Protein AF-A0A972IP08-F1 (afdb_monomer_lite)

Radius of gyration: 19.35 Å; chains: 1; bounding box: 48×45×50 Å

Secondary structure (DSSP, 8-state):
--SS-EEEEEEETTTTEEEEEEGGGTEEEEEETTT--EEEEES--TT--GGGGGGBPEEESSS-----S-EEEEEPP-SSS-TTEEEEEEEE--TTGGGSTT-----TT--------EEEEEEEETTTTEEEEEEEESTT-GGG--SS--EEEE-TTS-EEEEEE-TTSSS-EEEEEEETTTTEEEEEEEESS---------EE-GGG----TTPPP-EE--HHHHHHHTT-

Sequence (232 aa):
RDWLHLNAVVWMDEEETVLISGRNQSIVMEFYRDSGIPQWILADHQGWPIAYYPYLLKPVGLRFDWPTTQHAPEVLPDVDNNPNTMDILLFDNGKDRLQHDNFPIAGEKGEIAEASSRLAQYRVNEKEMTVELVWQYGSARPDLYSEIRGDADRLSSGHYIGLFDLEGSDGRSVVLEINPSNGETVFEAEINRDGYRVECRELITEGDLELEIGAPVRNFVPKGVIEKYDSL

pLDDT: mean 86.44, std 16.29, range [34.44, 98.69]

Foldseek 3Di:
DLQFQWADWDDDPVVQKIWTHTQNQLWTWIDHPPPRHTLAIQHDPPPDDPVCVVRYAAEDDDDDAGAHSKHAWDWDPPPPPDPQKIKIKIWRLQQCRVVPPPDPPPPVPPDDLDRWIKTWIKIARSVVRHIYGPFIDTSVPLQLRANDAKYWDADPVRWIWIKGQGPPPCAKIKIWIADRVPRDTPDIDMDNHGDHYDDDADEDEPVRPPDDPPDDDHDHDYPVVVVVVVVD

Structure (mmCIF, N/CA/C/O backbone):
data_AF-A0A972IP08-F1
#
_entry.id   AF-A0A972IP08-F1
#
loop_
_atom_site.group_PDB
_atom_site.id
_atom_site.type_symbol
_atom_site.label_atom_id
_atom_site.label_alt_id
_atom_site.label_comp_id
_atom_site.label_asym_id
_atom_site.label_entity_id
_atom_site.label_seq_id
_atom_site.pdbx_PDB_ins_code
_atom_site.Cartn_x
_atom_site.Cartn_y
_atom_site.Cartn_z
_atom_site.occupancy
_atom_site.B_iso_or_equiv
_atom_site.auth_seq_id
_atom_site.auth_comp_id
_atom_site.auth_asym_id
_atom_site.auth_atom_id
_atom_site.pdbx_PDB_model_num
ATOM 1 N N . ARG A 1 1 ? -8.470 -19.141 -14.993 1.00 82.31 1 ARG A N 1
ATOM 2 C CA . ARG A 1 1 ? -7.605 -19.234 -13.792 1.00 82.31 1 ARG A CA 1
ATOM 3 C C . ARG A 1 1 ? -7.503 -17.840 -13.216 1.00 82.31 1 ARG A C 1
ATOM 5 O O . ARG A 1 1 ? -7.316 -16.917 -13.999 1.00 82.31 1 ARG A O 1
ATOM 12 N N . ASP A 1 2 ? -7.646 -17.706 -11.907 1.00 92.38 2 ASP A N 1
ATOM 13 C CA . ASP A 1 2 ? -7.436 -16.441 -11.210 1.00 92.38 2 ASP A CA 1
ATOM 14 C C . ASP A 1 2 ? -5.937 -16.261 -10.933 1.00 92.38 2 ASP A C 1
ATOM 16 O O . ASP A 1 2 ? -5.418 -16.707 -9.915 1.00 92.38 2 ASP A O 1
ATOM 20 N N . TRP A 1 3 ? -5.207 -15.768 -11.934 1.00 92.06 3 TRP A N 1
ATOM 21 C CA . TRP A 1 3 ? -3.741 -15.769 -11.913 1.00 92.06 3 TRP A CA 1
ATOM 22 C C . TRP A 1 3 ? -3.153 -14.499 -11.288 1.00 92.06 3 TRP A C 1
ATOM 24 O O . TRP A 1 3 ? -2.136 -14.589 -10.610 1.00 92.06 3 TRP A O 1
ATOM 34 N N . LEU A 1 4 ? -3.803 -13.347 -11.489 1.00 92.62 4 LEU A N 1
ATOM 35 C CA . LEU A 1 4 ? -3.362 -12.050 -10.972 1.00 92.62 4 LEU A CA 1
ATOM 36 C C . LEU A 1 4 ? -4.180 -11.599 -9.761 1.00 92.62 4 LEU A C 1
ATOM 38 O O . LEU A 1 4 ? -3.604 -11.095 -8.804 1.00 92.62 4 LEU A O 1
ATOM 42 N N . HIS A 1 5 ? -5.502 -11.805 -9.798 1.00 95.69 5 HIS A N 1
ATOM 43 C CA . HIS A 1 5 ? -6.449 -11.281 -8.813 1.00 95.69 5 HIS A CA 1
ATOM 44 C C . HIS A 1 5 ? -6.263 -9.770 -8.583 1.00 95.69 5 HIS A C 1
ATOM 46 O O . HIS A 1 5 ? -5.754 -9.333 -7.551 1.00 95.69 5 HIS A O 1
ATOM 52 N N . LEU A 1 6 ? -6.624 -8.973 -9.595 1.00 96.00 6 LEU A N 1
ATOM 53 C CA . LEU A 1 6 ? -6.573 -7.512 -9.526 1.00 96.00 6 LEU A CA 1
ATOM 54 C C . LEU A 1 6 ? -7.570 -7.019 -8.469 1.00 96.00 6 LEU A C 1
ATOM 56 O O . LEU A 1 6 ? -8.764 -7.294 -8.589 1.00 96.00 6 LEU A O 1
ATOM 60 N N . ASN A 1 7 ? -7.089 -6.311 -7.451 1.00 96.12 7 ASN A N 1
ATOM 61 C CA . ASN A 1 7 ? -7.906 -5.898 -6.304 1.00 96.12 7 ASN A CA 1
ATOM 62 C C . ASN A 1 7 ? -7.950 -4.380 -6.078 1.00 96.12 7 ASN A C 1
ATOM 64 O O . ASN A 1 7 ? -8.702 -3.920 -5.216 1.00 96.12 7 ASN A O 1
ATOM 68 N N . ALA A 1 8 ? -7.186 -3.610 -6.854 1.00 95.75 8 ALA A N 1
ATOM 69 C CA . ALA A 1 8 ? -7.245 -2.156 -6.864 1.00 95.75 8 ALA A CA 1
ATOM 70 C C . ALA A 1 8 ? -6.689 -1.569 -8.166 1.00 95.75 8 ALA A C 1
ATOM 72 O O . ALA A 1 8 ? -5.850 -2.182 -8.835 1.00 95.75 8 ALA A O 1
ATOM 73 N N . VAL A 1 9 ? -7.164 -0.365 -8.478 1.00 95.81 9 VAL A N 1
ATOM 74 C CA . VAL A 1 9 ? -6.724 0.486 -9.584 1.00 95.81 9 VAL A CA 1
ATOM 75 C C . VAL A 1 9 ? -6.737 1.926 -9.072 1.00 95.81 9 VAL A C 1
ATOM 77 O O . VAL A 1 9 ? -7.770 2.364 -8.565 1.00 95.81 9 VAL A O 1
ATOM 80 N N . VAL A 1 10 ? -5.629 2.649 -9.217 1.00 95.69 10 VAL A N 1
ATOM 81 C CA . VAL A 1 10 ? -5.519 4.080 -8.897 1.00 95.69 10 VAL A CA 1
ATOM 82 C C . VAL A 1 10 ? -5.181 4.829 -10.180 1.00 95.69 10 VAL A C 1
ATOM 84 O O . VAL A 1 10 ? -4.213 4.498 -10.866 1.00 95.69 10 VAL A O 1
ATOM 87 N N . TRP A 1 11 ? -6.015 5.805 -10.527 1.00 93.50 11 TRP A N 1
ATOM 88 C CA . TRP A 1 11 ? -5.838 6.642 -11.711 1.00 93.50 11 TRP A CA 1
ATOM 89 C C . TRP A 1 11 ? -4.910 7.809 -11.389 1.00 93.50 11 TRP A C 1
ATOM 91 O O . TRP A 1 11 ? -5.155 8.524 -10.420 1.00 93.50 11 TRP A O 1
ATOM 101 N N . MET A 1 12 ? -3.873 7.994 -12.207 1.00 91.50 12 MET A N 1
ATOM 102 C CA . MET A 1 12 ? -2.892 9.075 -12.081 1.00 91.50 12 MET A CA 1
ATOM 103 C C . MET A 1 12 ? -2.984 9.925 -13.350 1.00 91.50 12 MET A C 1
ATOM 105 O O . MET A 1 12 ? -2.478 9.570 -14.418 1.00 91.50 12 MET A O 1
ATOM 109 N N . ASP A 1 13 ? -3.844 10.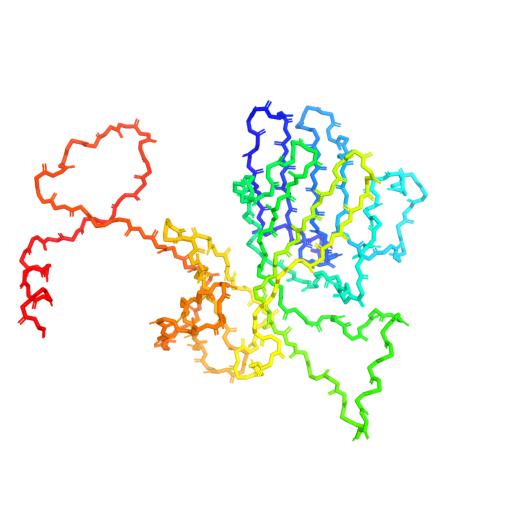945 -13.283 1.00 85.00 13 ASP A N 1
ATOM 110 C CA . ASP A 1 13 ? -4.294 11.685 -14.463 1.00 85.00 13 ASP A CA 1
ATOM 111 C C . ASP A 1 13 ? -3.244 12.635 -15.024 1.00 85.00 13 ASP A C 1
ATOM 113 O O . ASP A 1 13 ? -3.183 12.773 -16.248 1.00 85.00 13 ASP A O 1
ATOM 117 N N . GLU A 1 14 ? -2.424 13.249 -14.170 1.00 85.62 14 GLU A N 1
ATOM 118 C CA . GLU A 1 14 ? -1.377 14.188 -14.588 1.00 85.62 14 GLU A CA 1
ATOM 119 C C . GLU A 1 14 ? -0.208 13.458 -15.274 1.00 85.62 14 GLU A C 1
ATOM 121 O O . GLU A 1 14 ? 0.440 14.003 -16.168 1.00 85.62 14 GLU A O 1
ATOM 126 N N . GLU A 1 15 ? 0.007 12.198 -14.906 1.00 84.88 15 GLU A N 1
ATOM 127 C CA . GLU A 1 15 ? 1.111 11.330 -15.314 1.00 84.88 15 GLU A CA 1
ATOM 128 C C . GLU A 1 15 ? 0.752 10.435 -16.512 1.00 84.88 15 GLU A C 1
ATOM 130 O O . GLU A 1 15 ? 1.615 9.785 -17.103 1.00 84.88 15 GLU A O 1
ATOM 135 N N . GLU A 1 16 ? -0.528 10.395 -16.891 1.00 93.50 16 GLU A N 1
ATOM 136 C CA . GLU A 1 16 ? -1.084 9.492 -17.906 1.00 93.50 16 GLU A CA 1
ATOM 137 C C . GLU A 1 16 ? -0.869 7.992 -17.610 1.00 93.50 16 GLU A C 1
ATOM 139 O O . GLU A 1 16 ? -0.878 7.137 -18.510 1.00 93.50 16 GLU A O 1
ATOM 144 N N . THR A 1 17 ? -0.732 7.651 -16.330 1.00 96.44 17 THR A N 1
ATOM 145 C CA . THR A 1 17 ? -0.459 6.296 -15.847 1.00 96.44 17 THR A CA 1
ATOM 146 C C . THR A 1 17 ? -1.599 5.747 -14.987 1.00 96.44 17 THR A C 1
ATOM 148 O O . THR A 1 17 ? -2.608 6.401 -14.689 1.00 96.44 17 THR A O 1
ATOM 151 N N . VAL A 1 18 ? -1.489 4.460 -14.668 1.00 97.00 18 VAL A N 1
ATOM 152 C CA . VAL A 1 18 ? -2.360 3.769 -13.717 1.00 97.00 18 VAL A CA 1
ATOM 153 C C . VAL A 1 18 ? -1.498 2.913 -12.817 1.00 97.00 18 VAL A C 1
ATOM 155 O O . VAL A 1 18 ? -0.627 2.188 -13.303 1.00 97.00 18 VAL A O 1
ATOM 158 N N . LEU A 1 19 ? -1.803 2.944 -11.528 1.00 98.25 19 LEU A N 1
ATOM 159 C CA . LEU A 1 19 ? -1.250 2.031 -10.546 1.00 98.25 19 LEU A CA 1
ATOM 160 C C . LEU A 1 19 ? -2.242 0.893 -10.303 1.00 98.25 19 LEU A C 1
ATOM 162 O O . LEU A 1 19 ? -3.444 1.113 -10.145 1.00 98.25 19 LEU A O 1
ATOM 166 N N . ILE A 1 20 ? -1.742 -0.335 -10.245 1.00 97.75 20 ILE A N 1
ATOM 167 C CA . ILE A 1 20 ? -2.546 -1.518 -9.955 1.00 97.75 20 ILE A CA 1
ATOM 168 C C . ILE A 1 20 ? -1.965 -2.346 -8.820 1.00 97.75 20 ILE A C 1
ATOM 170 O O . ILE A 1 20 ? -0.754 -2.376 -8.615 1.00 97.75 20 ILE A O 1
ATOM 174 N N . SER A 1 21 ? -2.841 -3.092 -8.146 1.00 98.12 21 SER A N 1
ATOM 175 C CA . SER A 1 21 ? -2.457 -4.140 -7.200 1.00 98.12 21 SER A CA 1
ATOM 176 C C . SER A 1 21 ? -3.043 -5.489 -7.620 1.00 98.12 21 SER A C 1
ATOM 178 O O . SER A 1 21 ? -4.250 -5.628 -7.842 1.00 98.12 21 SER A O 1
ATOM 180 N N . GLY A 1 22 ? -2.168 -6.485 -7.760 1.00 97.00 22 GLY A N 1
ATOM 181 C CA . GLY A 1 22 ? -2.492 -7.870 -8.083 1.00 97.00 22 GLY A CA 1
ATOM 182 C C . GLY A 1 22 ? -2.084 -8.805 -6.950 1.00 97.00 22 GLY A C 1
ATOM 183 O O . GLY A 1 22 ? -0.895 -9.055 -6.742 1.00 97.00 22 GLY A O 1
ATOM 184 N N . ARG A 1 23 ? -3.077 -9.356 -6.246 1.00 95.44 23 ARG A N 1
ATOM 185 C CA . ARG A 1 23 ? -2.881 -10.159 -5.032 1.00 95.44 23 ARG A CA 1
ATOM 186 C C . ARG A 1 23 ? -2.091 -11.439 -5.288 1.00 95.44 23 ARG A C 1
ATOM 188 O O . ARG A 1 23 ? -1.147 -11.730 -4.568 1.00 95.44 23 ARG A O 1
ATOM 195 N N . ASN A 1 24 ? -2.478 -12.225 -6.292 1.00 92.94 24 ASN A N 1
ATOM 196 C CA . ASN A 1 24 ? -1.980 -13.601 -6.446 1.00 92.94 24 ASN A CA 1
ATOM 197 C C . ASN A 1 24 ? -0.542 -13.676 -6.976 1.00 92.94 24 ASN A C 1
ATOM 199 O O . ASN A 1 24 ? 0.028 -14.761 -7.030 1.00 92.94 24 ASN A O 1
ATOM 203 N N . GLN A 1 25 ? 0.018 -12.546 -7.403 1.00 93.12 25 GLN A N 1
ATOM 204 C CA . GLN A 1 25 ? 1.419 -12.428 -7.800 1.00 93.12 25 GLN A CA 1
ATOM 205 C C . GLN A 1 25 ? 2.211 -11.511 -6.854 1.00 93.12 25 GLN A C 1
ATOM 207 O O . GLN A 1 25 ? 3.397 -11.307 -7.086 1.00 93.12 25 GLN A O 1
ATOM 212 N N . SER A 1 26 ? 1.572 -10.943 -5.822 1.00 95.44 26 SER A N 1
ATOM 213 C CA . SER A 1 26 ? 2.164 -9.923 -4.945 1.00 95.44 26 SER A CA 1
ATOM 214 C C . SER A 1 26 ? 2.777 -8.753 -5.729 1.00 95.44 26 SER A C 1
ATOM 216 O O . SER A 1 26 ? 3.919 -8.360 -5.508 1.00 95.44 26 SER A O 1
ATOM 218 N N . ILE A 1 27 ? 2.024 -8.242 -6.711 1.00 95.94 27 ILE A N 1
ATOM 219 C CA . ILE A 1 27 ? 2.487 -7.196 -7.632 1.00 95.94 27 ILE A CA 1
ATOM 220 C C . ILE A 1 27 ? 1.782 -5.886 -7.328 1.00 95.94 27 ILE A C 1
ATOM 222 O O . ILE A 1 27 ? 0.552 -5.828 -7.380 1.00 95.94 27 ILE A O 1
ATOM 226 N N . VAL A 1 28 ? 2.565 -4.830 -7.144 1.00 98.50 28 VAL A N 1
ATOM 227 C CA . VAL A 1 28 ? 2.124 -3.451 -7.353 1.00 98.50 28 VAL A CA 1
ATOM 228 C C . VAL A 1 28 ? 2.873 -2.906 -8.569 1.00 98.50 28 VAL A C 1
ATOM 230 O O . VAL A 1 28 ? 4.087 -3.065 -8.673 1.00 98.50 28 VAL A O 1
ATOM 233 N N . MET A 1 29 ? 2.163 -2.346 -9.543 1.00 98.31 29 MET A N 1
ATOM 234 C CA . MET A 1 29 ? 2.754 -1.935 -10.823 1.00 98.31 29 MET A CA 1
ATOM 235 C C . MET A 1 29 ? 2.120 -0.647 -11.308 1.00 98.31 29 MET A C 1
ATOM 237 O O . MET A 1 29 ? 0.895 -0.530 -11.313 1.00 98.31 29 MET A O 1
ATOM 241 N N . GLU A 1 30 ? 2.956 0.257 -11.796 1.00 98.31 30 GLU A N 1
ATOM 242 C CA . GLU A 1 30 ? 2.529 1.415 -12.564 1.00 98.31 30 GLU A CA 1
ATOM 243 C C . GLU A 1 30 ? 2.829 1.210 -14.049 1.00 98.31 30 GLU A C 1
ATOM 245 O O . GLU A 1 30 ? 3.877 0.673 -14.419 1.00 98.31 30 GLU A O 1
ATOM 250 N N . PHE A 1 31 ? 1.918 1.639 -14.921 1.00 97.44 31 PHE A N 1
ATOM 251 C CA . PHE A 1 31 ? 2.109 1.590 -16.369 1.00 97.44 31 PHE A CA 1
ATOM 252 C C . PHE A 1 31 ? 1.394 2.739 -17.084 1.00 97.44 31 PHE A C 1
ATOM 254 O O . PHE A 1 31 ? 0.387 3.262 -16.608 1.00 97.44 31 PHE A O 1
ATOM 261 N N . TYR A 1 32 ? 1.887 3.099 -18.272 1.00 97.19 32 TYR A N 1
ATOM 262 C CA . TYR A 1 32 ? 1.232 4.079 -19.143 1.00 97.19 32 TYR A CA 1
ATOM 263 C C . TYR A 1 32 ? -0.094 3.545 -19.680 1.00 97.19 32 TYR A C 1
ATOM 265 O O . TYR A 1 32 ? -0.125 2.472 -20.291 1.00 97.19 32 TYR A O 1
ATOM 273 N N . ARG A 1 33 ? -1.168 4.329 -19.550 1.00 93.25 33 ARG A N 1
ATOM 274 C CA . ARG A 1 33 ? -2.531 3.945 -19.963 1.00 93.25 33 ARG A CA 1
ATOM 275 C C . ARG A 1 33 ? -2.627 3.496 -21.413 1.00 93.25 33 ARG A C 1
ATOM 277 O O . ARG A 1 33 ? -3.178 2.435 -21.700 1.00 93.25 33 ARG A O 1
ATOM 284 N N . ASP A 1 34 ? -2.062 4.295 -22.308 1.00 92.56 34 ASP A N 1
ATOM 285 C CA . ASP A 1 34 ? -2.256 4.117 -23.746 1.00 92.56 34 ASP A CA 1
ATOM 286 C C . ASP A 1 34 ? -1.417 2.975 -24.321 1.00 92.56 34 ASP A C 1
ATOM 288 O O . ASP A 1 34 ? -1.835 2.295 -25.260 1.00 92.56 34 ASP A O 1
ATOM 292 N N . SER A 1 35 ? -0.221 2.760 -23.770 1.00 95.00 35 SER A N 1
ATOM 293 C CA . SER A 1 35 ? 0.727 1.772 -24.296 1.00 95.00 35 SER A CA 1
ATOM 294 C C . SER A 1 35 ? 0.750 0.462 -23.509 1.00 95.00 35 SER A C 1
ATOM 296 O O . SER A 1 35 ? 1.205 -0.552 -24.039 1.00 95.00 35 SER A O 1
ATOM 298 N N . GLY A 1 36 ? 0.294 0.467 -22.254 1.00 94.00 36 GLY A N 1
ATOM 299 C CA . GLY A 1 36 ? 0.431 -0.662 -21.333 1.00 94.00 36 GLY A CA 1
ATOM 300 C C . GLY A 1 36 ? 1.880 -0.955 -20.925 1.00 94.00 36 GLY A C 1
ATOM 301 O O . GLY A 1 36 ? 2.148 -2.020 -20.371 1.00 94.00 36 GLY A O 1
ATOM 302 N N . ILE A 1 37 ? 2.825 -0.058 -21.230 1.00 96.12 37 ILE A N 1
ATOM 303 C CA . ILE A 1 37 ? 4.240 -0.229 -20.887 1.00 96.12 37 ILE A CA 1
ATOM 304 C C . ILE A 1 37 ? 4.427 0.098 -19.399 1.00 96.12 37 ILE A C 1
ATOM 306 O O . ILE A 1 37 ? 4.060 1.207 -18.994 1.00 96.12 37 ILE A O 1
ATOM 310 N N . PRO A 1 38 ? 5.004 -0.817 -18.592 1.00 97.31 38 PRO A N 1
ATOM 311 C CA . PRO A 1 38 ? 5.303 -0.537 -17.193 1.00 97.31 38 PRO A CA 1
ATOM 312 C C . PRO A 1 38 ? 6.262 0.647 -17.041 1.00 97.31 38 PRO A C 1
ATOM 314 O O . PRO A 1 38 ? 7.228 0.756 -17.795 1.00 97.31 38 PRO A O 1
ATOM 317 N N . GLN A 1 39 ? 6.012 1.498 -16.050 1.00 97.69 39 GLN A N 1
ATOM 318 C CA . GLN A 1 39 ? 7.019 2.412 -15.506 1.00 97.69 39 GLN A CA 1
ATOM 319 C C . GLN A 1 39 ? 7.957 1.627 -14.601 1.00 97.69 39 GLN A C 1
ATOM 321 O O . GLN A 1 39 ? 9.167 1.566 -14.814 1.00 97.69 39 GLN A O 1
ATOM 326 N N . TRP A 1 40 ? 7.361 0.951 -13.625 1.00 98.50 40 TRP A N 1
ATOM 327 C CA . TRP A 1 40 ? 8.064 0.177 -12.628 1.00 98.50 40 TRP A CA 1
ATOM 328 C C . TRP A 1 40 ? 7.152 -0.908 -12.046 1.00 98.50 40 TRP A C 1
ATOM 330 O O . TRP A 1 40 ? 5.931 -0.914 -12.224 1.00 98.50 40 TRP A O 1
ATOM 340 N N . ILE A 1 41 ? 7.771 -1.873 -11.372 1.00 98.69 41 ILE A N 1
ATOM 341 C CA . ILE A 1 41 ? 7.126 -3.034 -10.767 1.00 98.69 41 ILE A CA 1
ATOM 342 C C . ILE A 1 41 ? 7.720 -3.241 -9.374 1.00 98.69 41 ILE A C 1
ATOM 344 O O . ILE A 1 41 ? 8.918 -3.495 -9.222 1.00 98.69 41 ILE A O 1
ATOM 348 N N . LEU A 1 42 ? 6.858 -3.165 -8.365 1.00 98.50 42 LEU A N 1
ATOM 349 C CA . LEU A 1 42 ? 7.118 -3.551 -6.986 1.00 98.50 42 LEU A CA 1
ATOM 350 C C . LEU A 1 42 ? 6.655 -5.001 -6.794 1.00 98.50 42 LEU A C 1
ATOM 352 O O . LEU A 1 42 ? 5.467 -5.270 -6.613 1.00 98.50 42 LEU A O 1
ATOM 356 N N . ALA A 1 43 ? 7.604 -5.929 -6.881 1.00 95.81 43 ALA A N 1
ATOM 357 C CA . ALA A 1 43 ? 7.411 -7.357 -6.650 1.00 95.81 43 ALA A CA 1
ATOM 358 C C . ALA A 1 43 ? 8.769 -8.024 -6.395 1.00 95.81 43 ALA A C 1
ATOM 360 O O . ALA A 1 43 ? 9.798 -7.523 -6.856 1.00 95.81 43 ALA A O 1
ATOM 361 N N . ASP A 1 44 ? 8.771 -9.185 -5.737 1.00 92.56 44 ASP A N 1
ATOM 362 C CA . ASP A 1 44 ? 9.967 -10.027 -5.689 1.00 92.56 44 ASP A CA 1
ATOM 363 C C . ASP A 1 44 ? 10.404 -10.438 -7.109 1.00 92.56 44 ASP A C 1
ATOM 365 O O . ASP A 1 44 ? 9.582 -10.649 -8.005 1.00 92.56 44 ASP A O 1
ATOM 369 N N . HIS A 1 45 ? 11.718 -10.513 -7.338 1.00 93.12 45 HIS A N 1
ATOM 370 C CA . HIS A 1 45 ? 12.284 -10.687 -8.683 1.00 93.12 45 HIS A CA 1
ATOM 371 C C . HIS A 1 45 ? 12.232 -12.141 -9.182 1.00 93.12 45 HIS A C 1
ATOM 373 O O . HIS A 1 45 ? 12.553 -12.399 -10.347 1.00 93.12 45 HIS A O 1
ATOM 379 N N . GLN A 1 46 ? 11.838 -13.105 -8.346 1.00 89.94 46 GLN A N 1
ATOM 380 C CA . GLN A 1 46 ? 11.793 -14.514 -8.725 1.00 89.94 46 GLN A CA 1
ATOM 381 C C . GLN A 1 46 ? 10.775 -14.774 -9.848 1.00 89.94 46 GLN A C 1
ATOM 383 O O . GLN A 1 46 ? 9.628 -14.345 -9.809 1.00 89.94 46 GLN A O 1
ATOM 388 N N . GLY A 1 47 ? 11.195 -15.522 -10.873 1.00 88.88 47 GLY A N 1
ATOM 389 C CA . GLY A 1 47 ? 10.302 -16.014 -11.931 1.00 88.88 47 GLY A CA 1
ATOM 390 C C . GLY A 1 47 ? 9.917 -15.001 -13.016 1.00 88.88 47 GLY A C 1
ATOM 391 O O . GLY A 1 47 ? 9.226 -15.379 -13.965 1.00 88.88 47 GLY A O 1
ATOM 392 N N . TRP A 1 48 ? 10.386 -13.753 -12.941 1.00 94.38 48 TRP A N 1
ATOM 393 C CA . TRP A 1 48 ? 10.097 -12.745 -13.961 1.00 94.38 48 TRP A CA 1
ATOM 394 C C . TRP A 1 48 ? 10.808 -13.027 -15.296 1.00 94.38 48 TRP A C 1
ATOM 396 O O . TRP A 1 48 ? 11.973 -13.432 -15.317 1.00 94.38 48 TRP A O 1
ATOM 406 N N . PRO A 1 49 ? 10.158 -12.782 -16.449 1.00 94.94 49 PRO A N 1
ATOM 407 C CA . PRO A 1 49 ? 10.839 -12.815 -17.738 1.00 94.94 49 PRO A CA 1
ATOM 408 C C . PRO A 1 49 ? 11.869 -11.685 -17.853 1.00 94.94 49 PRO A C 1
ATOM 410 O O . PRO A 1 49 ? 11.613 -10.562 -17.428 1.00 94.94 49 PRO A O 1
ATOM 413 N N . ILE A 1 50 ? 12.984 -11.944 -18.547 1.00 95.44 50 ILE A N 1
ATOM 414 C CA . ILE A 1 50 ? 14.078 -10.971 -18.765 1.00 95.44 50 ILE A CA 1
ATOM 415 C C . ILE A 1 50 ? 13.573 -9.629 -19.321 1.00 95.44 50 ILE A C 1
ATOM 417 O O . ILE A 1 50 ? 14.103 -8.579 -18.972 1.00 95.44 50 ILE A O 1
ATOM 421 N N . ALA A 1 51 ? 12.532 -9.650 -20.160 1.00 96.25 51 ALA A N 1
ATOM 422 C CA . ALA A 1 51 ? 11.936 -8.444 -20.735 1.00 96.25 51 ALA A CA 1
ATOM 423 C C . ALA A 1 51 ? 11.383 -7.463 -19.682 1.00 96.25 51 ALA A C 1
ATOM 425 O O . ALA A 1 51 ? 11.278 -6.277 -19.974 1.00 96.25 51 ALA A O 1
ATOM 426 N N . TYR A 1 52 ? 11.060 -7.939 -18.474 1.00 97.00 52 TYR A N 1
ATOM 427 C CA . TYR A 1 52 ? 10.528 -7.116 -17.388 1.00 97.00 52 TYR A CA 1
ATOM 428 C C . TYR A 1 52 ? 11.593 -6.618 -16.406 1.00 97.00 52 TYR A C 1
ATOM 430 O O . TYR A 1 52 ? 11.315 -5.721 -15.617 1.00 97.00 52 TYR A O 1
ATOM 438 N N . TYR A 1 53 ? 12.820 -7.144 -16.469 1.00 96.75 53 TYR A N 1
ATOM 439 C CA . TYR A 1 53 ? 13.898 -6.770 -15.546 1.00 96.75 53 TYR A CA 1
ATOM 440 C C . TYR A 1 53 ? 14.201 -5.266 -15.495 1.00 96.75 53 TYR A C 1
ATOM 442 O O . TYR A 1 53 ? 14.503 -4.787 -14.405 1.00 96.75 53 TYR A O 1
ATOM 450 N N . PRO A 1 54 ? 14.112 -4.498 -16.602 1.00 97.38 54 PRO A N 1
ATOM 451 C CA . PRO A 1 54 ? 14.308 -3.051 -16.546 1.00 97.38 54 PRO A CA 1
ATOM 452 C C . PRO A 1 54 ? 13.292 -2.307 -15.674 1.00 97.38 54 PRO A C 1
ATOM 454 O O . PRO A 1 54 ? 13.600 -1.206 -15.239 1.00 97.38 54 PRO A O 1
ATOM 457 N N . TYR A 1 55 ? 12.118 -2.895 -15.424 1.00 98.38 55 TYR A N 1
ATOM 458 C CA . TYR A 1 55 ? 11.029 -2.273 -14.669 1.00 98.38 55 TYR A CA 1
ATOM 459 C C . TYR A 1 55 ? 10.983 -2.736 -13.208 1.00 98.38 55 TYR A C 1
ATOM 461 O O . TYR A 1 55 ? 10.305 -2.121 -12.395 1.00 98.38 55 TYR A O 1
ATOM 469 N N . LEU A 1 56 ? 11.686 -3.813 -12.846 1.00 98.44 56 LEU A N 1
ATOM 470 C CA . LEU A 1 56 ? 11.710 -4.307 -11.470 1.00 98.44 56 LEU A CA 1
ATOM 471 C C . LEU A 1 56 ? 12.467 -3.330 -10.563 1.00 98.44 56 LEU A C 1
ATOM 473 O O . LEU A 1 56 ? 13.659 -3.075 -10.763 1.00 98.44 56 LEU A O 1
ATOM 477 N N . LEU A 1 57 ? 11.784 -2.816 -9.541 1.00 98.69 57 LEU A N 1
ATOM 478 C CA . LEU A 1 57 ? 12.383 -1.909 -8.566 1.00 98.69 57 LEU A CA 1
ATOM 479 C C . LEU A 1 57 ? 13.436 -2.631 -7.729 1.00 98.69 57 LEU A C 1
ATOM 481 O O . LEU A 1 57 ? 13.251 -3.776 -7.310 1.00 98.69 57 LEU A O 1
ATOM 485 N N . LYS A 1 58 ? 14.553 -1.955 -7.469 1.00 98.06 58 LYS A N 1
ATOM 486 C CA . LYS A 1 58 ? 15.639 -2.486 -6.641 1.00 98.06 58 LYS A CA 1
ATOM 487 C C . LYS A 1 58 ? 15.433 -2.076 -5.183 1.00 98.06 58 LYS A C 1
ATOM 489 O O . LYS A 1 58 ? 15.385 -0.876 -4.910 1.00 98.06 58 LYS A O 1
ATOM 494 N N . PRO A 1 59 ? 15.353 -3.023 -4.241 1.00 96.81 59 PRO A N 1
ATOM 495 C CA . PRO A 1 59 ? 15.189 -2.675 -2.841 1.00 96.81 59 PRO A CA 1
ATOM 496 C C . PRO A 1 59 ? 16.436 -1.960 -2.308 1.00 96.81 59 PRO A C 1
ATOM 498 O O . PRO A 1 59 ? 17.568 -2.371 -2.580 1.00 96.81 59 PRO A O 1
ATOM 501 N N . VAL A 1 60 ? 16.226 -0.897 -1.537 1.00 96.06 60 VAL A N 1
ATOM 502 C CA . VAL A 1 60 ? 17.263 -0.157 -0.808 1.00 96.06 60 VAL A CA 1
ATOM 503 C C . VAL A 1 60 ? 16.867 0.000 0.664 1.00 96.06 60 VAL A C 1
ATOM 505 O O . VAL A 1 60 ? 15.720 -0.227 1.047 1.00 96.06 60 VAL A O 1
ATOM 508 N N . GLY A 1 61 ? 17.838 0.361 1.506 1.00 87.81 61 GLY A N 1
ATOM 509 C CA . GLY A 1 61 ? 17.660 0.440 2.958 1.00 87.81 61 GLY A CA 1
ATOM 510 C C . GLY A 1 61 ? 18.017 -0.863 3.686 1.00 87.81 61 GLY A C 1
ATOM 511 O O . GLY A 1 61 ? 18.233 -1.912 3.085 1.00 87.81 61 GLY A O 1
ATOM 512 N N . LEU A 1 62 ? 18.143 -0.787 5.014 1.00 77.25 62 LEU A N 1
ATOM 513 C CA . LEU A 1 62 ? 18.641 -1.901 5.840 1.00 77.25 62 LEU A CA 1
ATOM 514 C C . LEU A 1 62 ? 17.576 -2.952 6.190 1.00 77.25 62 LEU A C 1
ATOM 516 O O . LEU A 1 62 ? 17.928 -4.046 6.623 1.00 77.25 62 LEU A O 1
ATOM 520 N N . ARG A 1 63 ? 16.289 -2.612 6.083 1.00 81.69 63 ARG A N 1
ATOM 521 C CA . ARG A 1 63 ? 15.163 -3.449 6.532 1.00 81.69 63 ARG A CA 1
ATOM 522 C C . ARG A 1 63 ? 14.046 -3.455 5.495 1.00 81.69 63 ARG A C 1
ATOM 524 O O . ARG A 1 63 ? 12.914 -3.089 5.791 1.00 81.69 63 ARG A O 1
ATOM 531 N N . PHE A 1 64 ? 14.406 -3.820 4.272 1.00 90.44 64 PHE A N 1
ATOM 532 C CA . PHE A 1 64 ? 13.447 -3.970 3.192 1.00 90.44 64 PHE A CA 1
ATOM 533 C C . PHE A 1 64 ? 12.730 -5.321 3.278 1.00 90.44 64 PHE A C 1
ATOM 535 O O . PHE A 1 64 ? 13.348 -6.337 3.596 1.00 90.44 64 PHE A O 1
ATOM 542 N N . ASP A 1 65 ? 11.439 -5.320 2.963 1.00 89.94 65 ASP A N 1
ATOM 543 C CA . ASP A 1 65 ? 10.612 -6.516 2.874 1.00 89.94 65 ASP A CA 1
ATOM 544 C C . ASP A 1 65 ? 9.504 -6.294 1.847 1.00 89.94 65 ASP A C 1
ATOM 546 O O . ASP A 1 65 ? 8.875 -5.238 1.866 1.00 89.94 65 ASP A O 1
ATOM 550 N N . TRP A 1 66 ? 9.290 -7.258 0.951 1.00 93.81 66 TRP A N 1
ATOM 551 C CA . TRP A 1 66 ? 8.331 -7.123 -0.146 1.00 93.81 66 TRP A CA 1
ATOM 552 C C . TRP A 1 66 ? 6.885 -7.139 0.377 1.00 93.81 66 TRP A C 1
ATOM 554 O O . TRP A 1 66 ? 6.598 -7.782 1.394 1.00 93.81 66 TRP A O 1
ATOM 564 N N . PRO A 1 67 ? 5.942 -6.469 -0.312 1.00 94.25 67 PRO A N 1
ATOM 565 C CA . PRO A 1 67 ? 4.530 -6.703 -0.059 1.00 94.25 67 PRO A CA 1
ATOM 566 C C . PRO A 1 67 ? 4.159 -8.119 -0.507 1.00 94.25 67 PRO A C 1
ATOM 568 O O . PRO A 1 67 ? 4.672 -8.607 -1.514 1.00 94.25 67 PRO A O 1
ATOM 571 N N . THR A 1 68 ? 3.258 -8.778 0.221 1.00 93.19 68 THR A N 1
ATOM 572 C CA . THR A 1 68 ? 2.762 -10.106 -0.152 1.00 93.19 68 THR A CA 1
ATOM 573 C C . THR A 1 68 ? 1.249 -10.175 -0.053 1.00 93.19 68 THR A C 1
ATOM 575 O O . THR A 1 68 ? 0.654 -9.889 0.988 1.00 93.19 68 THR A O 1
ATOM 578 N N . THR A 1 69 ? 0.601 -10.589 -1.143 1.00 94.88 69 THR A N 1
ATOM 579 C CA . THR A 1 69 ? -0.866 -10.694 -1.243 1.00 94.88 69 THR A CA 1
ATOM 580 C C . THR A 1 69 ? -1.615 -9.410 -0.855 1.00 94.88 69 THR A C 1
ATOM 582 O O . THR A 1 69 ? -2.733 -9.475 -0.352 1.00 94.88 69 THR A O 1
ATOM 585 N N . GLN A 1 70 ? -0.995 -8.256 -1.099 1.00 97.00 70 GLN A N 1
ATOM 586 C CA . GLN A 1 70 ? -1.410 -6.934 -0.634 1.00 97.00 70 GLN A CA 1
ATOM 587 C C . GLN A 1 70 ? -2.705 -6.413 -1.270 1.00 97.00 70 GLN A C 1
ATOM 589 O O . GLN A 1 70 ? -3.117 -6.847 -2.351 1.00 97.00 70 GLN A O 1
ATOM 594 N N . HIS A 1 71 ? -3.305 -5.427 -0.610 1.00 97.38 71 HIS A N 1
ATOM 595 C CA . HIS A 1 71 ? -4.500 -4.690 -1.007 1.00 97.38 71 HIS A CA 1
ATOM 596 C C . HIS A 1 71 ? -4.269 -3.183 -0.830 1.00 97.38 71 HIS A C 1
ATOM 598 O O . HIS A 1 71 ? -3.244 -2.752 -0.305 1.00 97.38 71 HIS A O 1
ATOM 604 N N . ALA A 1 72 ? -5.255 -2.397 -1.263 1.00 95.31 72 ALA A N 1
ATOM 605 C CA . ALA A 1 72 ? -5.360 -0.983 -0.914 1.00 95.31 72 ALA A CA 1
ATOM 606 C C . ALA A 1 72 ? -4.125 -0.109 -1.202 1.00 95.31 72 ALA A C 1
ATOM 608 O O . ALA A 1 72 ? -3.625 0.531 -0.287 1.00 95.31 72 ALA A O 1
ATOM 609 N N . PRO A 1 73 ? -3.608 -0.068 -2.445 1.00 97.44 73 PRO A N 1
ATOM 610 C CA . PRO A 1 73 ? -2.666 0.973 -2.814 1.00 97.44 73 PRO A CA 1
ATOM 611 C C . PRO A 1 73 ? -3.328 2.345 -2.728 1.00 97.44 73 PRO A C 1
ATOM 613 O O . PRO A 1 73 ? -4.324 2.596 -3.407 1.00 97.44 73 PRO A O 1
ATOM 616 N N . GLU A 1 74 ? -2.713 3.229 -1.957 1.00 96.94 74 GLU A N 1
ATOM 617 C CA . GLU A 1 74 ? -2.971 4.662 -1.961 1.00 96.94 74 GLU A CA 1
ATOM 618 C C . GLU A 1 74 ? -1.669 5.387 -2.314 1.00 96.94 74 GLU A C 1
ATOM 620 O O . GLU A 1 74 ? -0.628 5.151 -1.699 1.00 96.94 74 GLU A O 1
ATOM 625 N N . VAL A 1 75 ? -1.719 6.266 -3.316 1.00 97.12 75 VAL A N 1
ATOM 626 C CA . VAL A 1 75 ? -0.604 7.163 -3.637 1.00 97.12 75 VAL A CA 1
ATOM 627 C C . VAL A 1 75 ? -0.664 8.347 -2.681 1.00 97.12 75 VAL A C 1
ATOM 629 O O . VAL A 1 75 ? -1.668 9.057 -2.620 1.00 97.12 75 VAL A O 1
ATOM 632 N N . LEU A 1 76 ? 0.404 8.548 -1.919 1.00 96.38 76 LEU A N 1
ATOM 633 C CA . LEU A 1 76 ? 0.494 9.608 -0.928 1.00 96.38 76 LEU A CA 1
ATOM 634 C C . LEU A 1 76 ? 1.022 10.906 -1.560 1.00 96.38 76 LEU A C 1
ATOM 636 O O . LEU A 1 76 ? 1.749 10.863 -2.553 1.00 96.38 76 LEU A O 1
ATOM 640 N N . PRO A 1 77 ? 0.719 12.074 -0.963 1.00 93.75 77 PRO A N 1
ATOM 641 C CA . PRO A 1 77 ? 1.380 13.323 -1.333 1.00 93.75 77 PRO A CA 1
ATOM 642 C C . PRO A 1 77 ? 2.904 13.225 -1.187 1.00 93.75 77 PRO A C 1
ATOM 644 O O . PRO A 1 77 ? 3.394 12.456 -0.360 1.00 93.75 77 PRO A O 1
ATOM 647 N N . ASP A 1 78 ? 3.647 14.070 -1.907 1.00 92.00 78 ASP A N 1
ATOM 648 C CA . ASP A 1 78 ? 5.092 14.216 -1.700 1.00 92.00 78 ASP A CA 1
ATOM 649 C C . ASP A 1 78 ? 5.372 14.658 -0.250 1.00 92.00 78 ASP A C 1
ATOM 651 O O . ASP A 1 78 ? 5.037 15.771 0.173 1.00 92.00 78 ASP A O 1
ATOM 655 N N . VAL A 1 79 ? 5.957 13.749 0.531 1.00 89.25 79 VAL A N 1
ATOM 656 C CA . VAL A 1 79 ? 6.289 13.947 1.949 1.00 89.25 79 VAL A CA 1
ATOM 657 C C . VAL A 1 79 ? 7.782 14.178 2.183 1.00 89.25 79 VAL A C 1
ATOM 659 O O . VAL A 1 79 ? 8.176 14.453 3.321 1.00 89.25 79 VAL A O 1
ATOM 662 N N . ASP A 1 80 ? 8.627 14.075 1.153 1.00 92.31 80 ASP A N 1
ATOM 663 C CA . ASP A 1 80 ? 10.080 14.249 1.266 1.00 92.31 80 ASP A CA 1
ATOM 664 C C . ASP A 1 80 ? 10.662 15.374 0.400 1.00 92.31 80 ASP A C 1
ATOM 666 O O . ASP A 1 80 ? 11.857 15.669 0.498 1.00 92.31 80 ASP A O 1
ATOM 670 N N . ASN A 1 81 ? 9.801 16.099 -0.318 1.00 94.75 81 ASN A N 1
ATOM 671 C CA . ASN A 1 81 ? 10.130 17.204 -1.217 1.00 94.75 81 ASN A CA 1
ATOM 672 C C . ASN A 1 81 ? 11.089 16.780 -2.337 1.00 94.75 81 ASN A C 1
ATOM 674 O O . ASN A 1 81 ? 11.986 17.546 -2.719 1.00 94.75 81 ASN A O 1
ATOM 678 N N . ASN A 1 82 ? 10.941 15.556 -2.841 1.00 96.31 82 ASN A N 1
ATOM 679 C CA . ASN A 1 82 ? 11.724 15.057 -3.958 1.00 96.31 82 ASN A CA 1
ATOM 680 C C . ASN A 1 82 ? 10.796 14.653 -5.116 1.00 96.31 82 ASN A C 1
ATOM 682 O O . ASN A 1 82 ? 10.116 13.637 -5.052 1.00 96.31 82 ASN A O 1
ATOM 686 N N . PRO A 1 83 ? 10.843 15.371 -6.252 1.00 95.06 83 PRO A N 1
ATOM 687 C CA . PRO A 1 83 ? 9.930 15.130 -7.370 1.00 95.06 83 PRO A CA 1
ATOM 688 C C . PRO A 1 83 ? 10.229 13.841 -8.152 1.00 95.06 83 PRO A C 1
ATOM 690 O O . PRO A 1 83 ? 9.576 13.580 -9.152 1.00 95.06 83 PRO A O 1
ATOM 693 N N . ASN A 1 84 ? 11.263 13.079 -7.776 1.00 96.62 84 ASN A N 1
ATOM 694 C CA . ASN A 1 84 ? 11.557 11.772 -8.378 1.00 96.62 84 ASN A CA 1
ATOM 695 C C . ASN A 1 84 ? 11.045 10.614 -7.515 1.00 96.62 84 ASN A C 1
ATOM 697 O O . ASN A 1 84 ? 11.330 9.458 -7.840 1.00 96.62 84 ASN A O 1
ATOM 701 N N . THR A 1 85 ? 10.421 10.915 -6.375 1.00 97.38 85 THR A N 1
ATOM 702 C CA . THR A 1 85 ? 9.914 9.914 -5.449 1.00 97.38 85 THR A CA 1
ATOM 703 C C . THR A 1 85 ? 8.407 9.970 -5.337 1.00 97.38 85 THR A C 1
ATOM 705 O O . THR A 1 85 ? 7.799 11.033 -5.352 1.00 97.38 85 THR A O 1
ATOM 708 N N . MET A 1 86 ? 7.830 8.786 -5.196 1.00 96.50 86 MET A N 1
ATOM 709 C CA . MET A 1 86 ? 6.421 8.585 -4.928 1.00 96.50 86 MET A CA 1
ATOM 710 C C . MET A 1 86 ? 6.284 7.657 -3.729 1.00 96.50 86 MET A C 1
ATOM 712 O O . MET A 1 86 ? 6.907 6.592 -3.676 1.00 96.50 86 MET A O 1
ATOM 716 N N . ASP A 1 87 ? 5.465 8.060 -2.767 1.00 97.81 87 ASP A N 1
ATOM 717 C CA . ASP A 1 87 ? 5.139 7.254 -1.603 1.00 97.81 87 ASP A CA 1
ATOM 718 C C . ASP A 1 87 ? 3.805 6.538 -1.829 1.00 97.81 87 ASP A C 1
ATOM 720 O O . ASP A 1 87 ? 2.820 7.144 -2.240 1.00 97.81 87 ASP A O 1
ATOM 724 N N . ILE A 1 88 ? 3.772 5.237 -1.553 1.00 98.06 88 ILE A N 1
ATOM 725 C CA . ILE A 1 88 ? 2.589 4.389 -1.702 1.00 98.06 88 ILE A CA 1
ATOM 726 C C . ILE A 1 88 ? 2.325 3.709 -0.366 1.00 98.06 88 ILE A C 1
ATOM 728 O O . ILE A 1 88 ? 3.203 3.019 0.161 1.00 98.06 88 ILE A O 1
ATOM 732 N N . LEU A 1 89 ? 1.120 3.878 0.168 1.00 98.38 89 LEU A N 1
ATOM 733 C CA . LEU A 1 89 ? 0.624 3.118 1.309 1.00 98.38 89 LEU A CA 1
ATOM 734 C C . LEU A 1 89 ? -0.078 1.851 0.813 1.00 98.38 89 LEU A C 1
ATOM 736 O O . LEU A 1 89 ? -0.776 1.870 -0.197 1.00 98.38 89 LEU A O 1
ATOM 740 N N . LEU A 1 90 ? 0.153 0.737 1.504 1.00 98.25 90 LEU A N 1
ATOM 741 C CA . LEU A 1 90 ? -0.436 -0.562 1.203 1.00 98.25 90 LEU A CA 1
ATOM 742 C C . LEU A 1 90 ? -0.940 -1.224 2.479 1.00 98.25 90 LEU A C 1
ATOM 744 O O . LEU A 1 90 ? -0.285 -1.155 3.525 1.00 98.25 90 LEU A O 1
ATOM 748 N N . PHE A 1 91 ? -2.025 -1.982 2.347 1.00 98.38 91 PHE A N 1
ATOM 749 C CA . PHE A 1 91 ? -2.336 -3.045 3.292 1.00 98.38 91 PHE A CA 1
ATOM 750 C C . PHE A 1 91 ? -1.661 -4.340 2.829 1.00 98.38 91 PHE A C 1
ATOM 752 O O . PHE A 1 91 ? -2.079 -4.973 1.861 1.00 98.38 91 PHE A O 1
ATOM 759 N N . ASP A 1 92 ? -0.583 -4.734 3.493 1.00 97.19 92 ASP A N 1
ATOM 760 C CA . ASP A 1 92 ? 0.205 -5.919 3.167 1.00 97.19 92 ASP A CA 1
ATOM 761 C C . ASP A 1 92 ? -0.222 -7.091 4.058 1.00 97.19 92 ASP A C 1
ATOM 763 O O . ASP A 1 92 ? 0.131 -7.145 5.236 1.00 97.19 92 ASP A O 1
ATOM 767 N N . ASN A 1 93 ? -0.995 -8.023 3.493 1.00 95.88 93 ASN A N 1
ATOM 768 C CA . ASN A 1 93 ? -1.591 -9.141 4.226 1.00 95.88 93 ASN A CA 1
ATOM 769 C C . ASN A 1 93 ? -0.556 -10.099 4.814 1.00 95.88 93 ASN A C 1
ATOM 771 O O . ASN A 1 93 ? -0.787 -10.621 5.900 1.00 95.88 93 ASN A O 1
ATOM 775 N N . GLY A 1 94 ? 0.577 -10.324 4.143 1.00 92.00 94 GLY A N 1
ATOM 776 C CA . GLY A 1 94 ? 1.653 -11.152 4.695 1.00 92.00 94 GLY A CA 1
ATOM 777 C C . GLY A 1 94 ? 1.524 -12.664 4.488 1.00 92.00 94 GLY A C 1
ATOM 778 O O . GLY A 1 94 ? 2.390 -13.393 4.974 1.00 92.00 94 GLY A O 1
ATOM 779 N N . LYS A 1 95 ? 0.485 -13.159 3.794 1.00 86.88 95 LYS A N 1
ATOM 780 C CA . LYS A 1 95 ? 0.157 -14.599 3.711 1.00 86.88 95 LYS A CA 1
ATOM 781 C C . LYS A 1 95 ? 1.329 -15.465 3.236 1.00 86.88 95 LYS A C 1
ATOM 783 O O . LYS A 1 95 ? 1.609 -16.515 3.810 1.00 86.88 95 LYS A O 1
ATOM 788 N N . ASP A 1 96 ? 2.012 -15.020 2.184 1.00 81.12 96 ASP A N 1
ATOM 789 C CA . ASP A 1 96 ? 3.072 -15.786 1.519 1.00 81.12 96 ASP A CA 1
ATOM 790 C C . ASP A 1 96 ? 4.484 -15.272 1.869 1.00 81.12 96 ASP A C 1
ATOM 792 O O . ASP A 1 96 ? 5.468 -15.687 1.258 1.00 81.12 96 ASP A O 1
ATOM 796 N N . ARG A 1 97 ? 4.616 -14.415 2.896 1.00 78.25 97 ARG A N 1
ATOM 797 C CA . ARG A 1 97 ? 5.882 -13.765 3.297 1.00 78.25 97 ARG A CA 1
ATOM 798 C C . ARG A 1 97 ? 7.031 -14.751 3.545 1.00 78.25 97 ARG A C 1
ATOM 800 O O . ARG A 1 97 ? 8.179 -14.455 3.236 1.00 78.25 97 ARG A O 1
ATOM 807 N N . LEU A 1 98 ? 6.722 -15.946 4.050 1.00 65.75 98 LEU A N 1
ATOM 808 C CA . LEU A 1 98 ? 7.705 -16.998 4.349 1.00 65.75 98 LEU A CA 1
ATOM 809 C C . LEU A 1 98 ? 8.103 -17.864 3.143 1.00 65.75 98 LEU A C 1
ATOM 811 O O . LEU A 1 98 ? 8.981 -18.713 3.277 1.00 65.75 98 LEU A O 1
ATOM 815 N N . GLN A 1 99 ? 7.449 -17.699 1.991 1.00 64.75 99 GLN A N 1
ATOM 816 C CA . GLN A 1 99 ? 7.726 -18.486 0.782 1.00 64.75 99 GLN A CA 1
ATOM 817 C C . GLN A 1 99 ? 8.795 -17.839 -0.111 1.00 64.75 99 GLN A C 1
ATOM 819 O O . GLN A 1 99 ? 9.236 -18.457 -1.076 1.00 64.75 99 GLN A O 1
ATOM 824 N N . HIS A 1 100 ? 9.238 -16.622 0.214 1.00 60.06 100 HIS A N 1
ATOM 825 C CA . HIS A 1 100 ? 10.349 -15.970 -0.468 1.00 60.06 100 HIS A CA 1
ATOM 826 C C . HIS A 1 100 ? 11.676 -16.451 0.137 1.00 60.06 100 HIS A C 1
ATOM 828 O O . HIS A 1 100 ? 12.015 -16.113 1.271 1.00 60.06 100 HIS A O 1
ATOM 834 N N . ASP A 1 101 ? 12.442 -17.224 -0.639 1.00 48.56 101 ASP A N 1
ATOM 835 C CA . ASP A 1 101 ? 13.671 -17.943 -0.244 1.00 48.56 101 ASP A CA 1
ATOM 836 C C . ASP A 1 101 ? 14.818 -17.063 0.329 1.00 48.56 101 ASP A C 1
ATOM 838 O O . ASP A 1 101 ? 15.881 -17.577 0.681 1.00 48.56 101 ASP A O 1
ATOM 842 N N . ASN A 1 102 ? 14.637 -15.740 0.436 1.00 45.31 102 ASN A N 1
ATOM 843 C CA . ASN A 1 102 ? 15.689 -14.769 0.756 1.00 45.31 102 ASN A CA 1
ATOM 844 C C . ASN A 1 102 ? 15.641 -14.156 2.168 1.00 45.31 102 ASN A C 1
ATOM 846 O O . ASN A 1 102 ? 16.477 -13.299 2.463 1.00 45.31 102 ASN A O 1
ATOM 850 N N . PHE A 1 103 ? 14.756 -14.592 3.072 1.00 45.09 103 PHE A N 1
ATOM 851 C CA . PHE A 1 103 ? 14.799 -14.132 4.468 1.00 45.09 103 PHE A CA 1
ATOM 852 C C . PHE A 1 103 ? 15.418 -15.165 5.417 1.00 45.09 103 PHE A C 1
ATOM 854 O O . PHE A 1 103 ? 14.826 -16.218 5.658 1.00 45.09 103 PHE A O 1
ATOM 861 N N . PRO A 1 104 ? 16.562 -14.864 6.065 1.00 38.19 104 PRO A N 1
ATOM 862 C CA . PRO A 1 104 ? 16.955 -15.576 7.265 1.00 38.19 104 PRO A CA 1
ATOM 863 C C . PRO A 1 104 ? 16.071 -15.079 8.411 1.00 38.19 104 PRO A C 1
ATOM 865 O O . PRO A 1 104 ? 16.467 -14.191 9.161 1.00 38.19 104 PRO A O 1
ATOM 868 N N . ILE A 1 105 ? 14.880 -15.652 8.592 1.00 45.22 105 ILE A N 1
ATOM 869 C CA . ILE A 1 105 ? 14.171 -15.496 9.868 1.00 45.22 105 ILE A CA 1
ATOM 870 C C . ILE A 1 105 ? 14.691 -16.566 10.825 1.00 45.22 105 ILE A C 1
ATOM 872 O O . ILE A 1 105 ? 13.996 -17.492 11.233 1.00 45.22 105 ILE A O 1
ATOM 876 N N . ALA A 1 106 ? 15.964 -16.431 11.192 1.00 35.38 106 ALA A N 1
ATOM 877 C CA . ALA A 1 106 ? 16.422 -16.963 12.458 1.00 35.38 106 ALA A CA 1
ATOM 878 C C . ALA A 1 106 ? 15.877 -16.026 13.542 1.00 35.38 106 ALA A C 1
ATOM 880 O O . ALA A 1 106 ? 16.571 -15.124 14.006 1.00 35.38 106 ALA A O 1
ATOM 881 N N . GLY A 1 107 ? 14.621 -16.226 13.949 1.00 36.59 107 GLY A N 1
ATOM 882 C CA . GLY A 1 107 ? 14.265 -15.869 15.314 1.00 36.59 107 GLY A CA 1
ATOM 883 C C . GLY A 1 107 ? 15.255 -16.605 16.215 1.00 36.59 107 GLY A C 1
ATOM 884 O O . GLY A 1 107 ? 15.427 -17.817 16.064 1.00 36.59 107 GLY A O 1
ATOM 885 N N . GLU A 1 108 ? 15.928 -15.908 17.131 1.00 37.47 108 GLU A N 1
ATOM 886 C CA . GLU A 1 108 ? 16.926 -16.484 18.052 1.00 37.47 108 GLU A CA 1
ATOM 887 C C . GLU A 1 108 ? 16.371 -17.622 18.948 1.00 37.47 108 GLU A C 1
ATOM 889 O O . GLU A 1 108 ? 17.066 -18.122 19.831 1.00 37.47 108 GLU A O 1
ATOM 894 N N . LYS A 1 109 ? 15.128 -18.074 18.730 1.00 35.47 109 LYS A N 1
ATOM 895 C CA . LYS A 1 109 ? 14.457 -19.156 19.454 1.00 35.47 109 LYS A CA 1
ATOM 896 C C . LYS A 1 109 ? 13.601 -20.105 18.603 1.00 35.47 109 LYS A C 1
ATOM 898 O O . LYS A 1 109 ? 12.720 -20.751 19.151 1.00 35.47 109 LYS A O 1
ATOM 903 N N . GLY A 1 110 ? 13.866 -20.265 17.304 1.00 34.44 110 GLY A N 1
ATOM 904 C CA . GLY A 1 110 ? 13.248 -21.358 16.529 1.00 34.44 110 GLY A CA 1
ATOM 905 C C . GLY A 1 110 ? 11.717 -21.300 16.411 1.00 34.44 110 GLY A C 1
ATOM 906 O O . GLY A 1 110 ? 11.087 -22.322 16.154 1.00 34.44 110 GLY A O 1
ATOM 907 N N . GLU A 1 111 ? 11.128 -20.119 16.581 1.00 37.72 111 GLU A N 1
ATOM 908 C CA . GLU A 1 111 ? 9.739 -19.844 16.226 1.00 37.72 111 GLU A CA 1
ATOM 909 C C . GLU A 1 111 ? 9.732 -19.392 14.763 1.00 37.72 111 GLU A C 1
ATOM 911 O O . GLU A 1 111 ? 10.476 -18.487 14.376 1.00 37.72 111 GLU A O 1
ATOM 916 N N . ILE A 1 112 ? 8.947 -20.077 13.930 1.00 45.03 112 ILE A N 1
ATOM 917 C CA . ILE A 1 112 ? 8.622 -19.608 12.582 1.00 45.03 112 ILE A CA 1
ATOM 918 C C . ILE A 1 112 ? 8.013 -18.219 12.785 1.00 45.03 112 ILE A C 1
ATOM 920 O O . ILE A 1 112 ? 7.060 -18.111 13.552 1.00 45.03 112 ILE A O 1
ATOM 924 N N . ALA A 1 113 ? 8.569 -17.164 12.180 1.00 52.34 113 ALA A N 1
ATOM 925 C CA . ALA A 1 113 ? 7.905 -15.864 12.231 1.00 52.34 113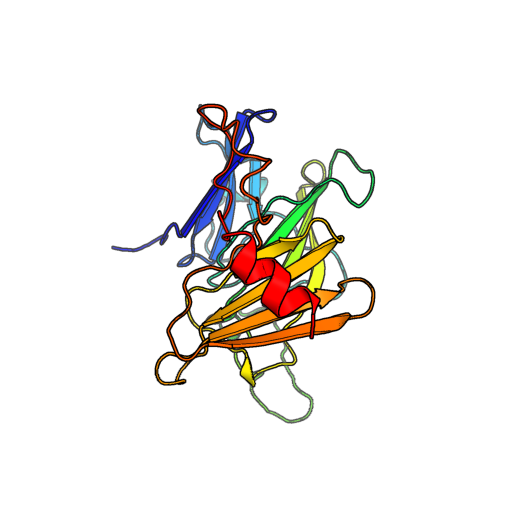 ALA A CA 1
ATOM 926 C C . ALA A 1 113 ? 6.501 -16.046 11.660 1.00 52.34 113 ALA A C 1
ATOM 928 O O . ALA A 1 113 ? 6.359 -16.415 10.499 1.00 52.34 113 ALA A O 1
ATOM 929 N N . GLU A 1 114 ? 5.482 -15.888 12.498 1.00 62.03 114 GLU A N 1
ATOM 930 C CA . GLU A 1 114 ? 4.101 -16.067 12.075 1.00 62.03 114 GLU A CA 1
ATOM 931 C C . GLU A 1 114 ? 3.775 -15.061 10.962 1.00 62.03 114 GLU A C 1
ATOM 933 O O . GLU A 1 114 ? 4.334 -13.957 10.910 1.00 62.03 114 GLU A O 1
ATOM 938 N N . ALA A 1 115 ? 2.902 -15.461 10.033 1.00 72.25 115 ALA A N 1
ATOM 939 C CA . ALA A 1 115 ? 2.380 -14.538 9.038 1.00 72.25 115 ALA A CA 1
ATOM 940 C C . ALA A 1 115 ? 1.773 -13.327 9.764 1.00 72.25 115 ALA A C 1
ATOM 942 O O . ALA A 1 115 ? 1.082 -13.472 10.771 1.00 72.25 115 ALA A O 1
ATOM 943 N N . SER A 1 116 ? 2.088 -12.126 9.288 1.00 89.44 116 SER A N 1
ATOM 944 C CA . SER A 1 116 ? 1.634 -10.882 9.903 1.00 89.44 116 SER A CA 1
ATOM 945 C C . SER A 1 116 ? 1.227 -9.883 8.836 1.00 89.44 116 SER A C 1
ATOM 947 O O . SER A 1 116 ? 1.896 -9.736 7.804 1.00 89.44 116 SER A O 1
ATOM 949 N N . SER A 1 117 ? 0.121 -9.197 9.112 1.00 94.69 117 SER A N 1
ATOM 950 C CA . SER A 1 117 ? -0.387 -8.124 8.270 1.00 94.69 117 SER A CA 1
ATOM 951 C C . SER A 1 117 ? 0.138 -6.787 8.761 1.00 94.69 117 SER A C 1
ATOM 953 O O . SER A 1 117 ? 0.336 -6.580 9.962 1.00 94.69 117 SER A O 1
ATOM 955 N N . ARG A 1 118 ? 0.366 -5.868 7.829 1.00 96.00 118 ARG A N 1
ATOM 956 C CA . ARG A 1 118 ? 0.870 -4.536 8.144 1.00 96.00 118 ARG A CA 1
ATOM 957 C C . ARG A 1 118 ? 0.301 -3.480 7.214 1.00 96.00 118 ARG A C 1
ATOM 959 O O . ARG A 1 118 ? 0.097 -3.730 6.031 1.00 96.00 118 ARG A O 1
ATOM 966 N N . LEU A 1 119 ? 0.148 -2.274 7.740 1.00 98.12 119 LEU A N 1
ATOM 967 C CA . LEU A 1 119 ? 0.160 -1.070 6.924 1.00 98.12 119 LEU A CA 1
ATOM 968 C C . LEU A 1 119 ? 1.628 -0.824 6.575 1.00 98.12 119 LEU A C 1
ATOM 970 O O . LEU A 1 119 ? 2.474 -0.842 7.473 1.00 98.12 119 LEU A O 1
ATOM 974 N N . ALA A 1 120 ? 1.946 -0.633 5.302 1.00 97.38 120 ALA A N 1
ATOM 975 C CA . ALA A 1 120 ? 3.316 -0.449 4.841 1.00 97.38 120 ALA A CA 1
ATOM 976 C C . ALA A 1 120 ? 3.394 0.692 3.833 1.00 97.38 120 ALA A C 1
ATOM 978 O O . ALA A 1 120 ? 2.682 0.688 2.833 1.00 97.38 120 ALA A O 1
ATOM 979 N N . GLN A 1 121 ? 4.286 1.643 4.095 1.00 97.94 121 GLN A N 1
ATOM 980 C CA . GLN A 1 121 ? 4.583 2.735 3.181 1.00 97.94 121 GLN A CA 1
ATOM 981 C C . GLN A 1 121 ? 5.887 2.439 2.448 1.00 97.94 121 GLN A C 1
ATOM 983 O O . GLN A 1 121 ? 6.945 2.294 3.071 1.00 97.94 121 GLN A O 1
ATOM 988 N N . TYR A 1 122 ? 5.808 2.387 1.126 1.00 98.25 122 TYR A N 1
ATOM 989 C CA . TYR A 1 122 ? 6.956 2.243 0.246 1.00 98.25 122 TYR A CA 1
ATOM 990 C C . TYR A 1 122 ? 7.238 3.564 -0.446 1.00 98.25 122 TYR A C 1
ATOM 992 O O . TYR A 1 122 ? 6.320 4.195 -0.957 1.00 98.25 122 TYR A O 1
ATOM 1000 N N . ARG A 1 123 ? 8.510 3.946 -0.516 1.00 98.19 123 ARG A N 1
ATOM 1001 C CA . ARG A 1 123 ? 8.968 5.045 -1.359 1.00 98.19 123 ARG A CA 1
ATOM 1002 C C . ARG A 1 123 ? 9.631 4.489 -2.601 1.00 98.19 123 ARG A C 1
ATOM 1004 O O . ARG A 1 123 ? 10.679 3.847 -2.513 1.00 98.19 123 ARG A O 1
ATOM 1011 N N . VAL A 1 124 ? 9.027 4.744 -3.748 1.00 98.44 124 VAL A N 1
ATOM 1012 C CA . VAL A 1 124 ? 9.575 4.434 -5.066 1.00 98.44 124 VAL A CA 1
ATOM 1013 C C . VAL A 1 124 ? 10.367 5.641 -5.542 1.00 98.44 124 VAL A C 1
ATOM 1015 O O . VAL A 1 124 ? 9.864 6.754 -5.492 1.00 98.44 124 VAL A O 1
ATOM 1018 N N . ASN A 1 125 ? 11.599 5.438 -6.002 1.00 98.25 125 ASN A N 1
ATOM 1019 C CA . ASN A 1 125 ? 12.338 6.439 -6.765 1.00 98.25 125 ASN A CA 1
ATOM 1020 C C . ASN A 1 125 ? 12.323 6.020 -8.233 1.00 98.25 125 ASN A C 1
ATOM 1022 O O . ASN A 1 125 ? 13.020 5.078 -8.620 1.00 98.25 125 ASN A O 1
ATOM 1026 N N . GLU A 1 126 ? 11.528 6.714 -9.038 1.00 96.69 126 GLU A N 1
ATOM 1027 C CA . GLU A 1 126 ? 11.268 6.349 -10.434 1.00 96.69 126 GLU A CA 1
ATOM 1028 C C . GLU A 1 126 ? 12.477 6.601 -11.334 1.00 96.69 126 GLU A C 1
ATOM 1030 O O . GLU A 1 126 ? 12.695 5.913 -12.329 1.00 96.69 126 GLU A O 1
ATOM 1035 N N . LYS A 1 127 ? 13.323 7.561 -10.956 1.00 96.88 127 LYS A N 1
ATOM 1036 C CA . LYS A 1 127 ? 14.537 7.887 -11.701 1.00 96.88 127 LYS A CA 1
ATOM 1037 C C . LYS A 1 127 ? 15.647 6.861 -11.478 1.00 96.88 127 LYS A C 1
ATOM 1039 O O . LYS A 1 127 ? 16.324 6.465 -12.424 1.00 96.88 127 LYS A O 1
ATOM 1044 N N . GLU A 1 128 ? 15.857 6.458 -10.229 1.00 98.12 128 GLU A N 1
ATOM 1045 C CA . GLU A 1 128 ? 16.915 5.513 -9.845 1.00 98.12 128 GLU A CA 1
ATOM 1046 C C . GLU A 1 128 ? 16.450 4.045 -9.916 1.00 98.12 128 GLU A C 1
ATOM 1048 O O . GLU A 1 128 ? 17.271 3.127 -9.821 1.00 98.12 128 GLU A O 1
ATOM 1053 N N . MET A 1 129 ? 15.147 3.813 -10.123 1.00 98.38 129 MET A N 1
ATOM 1054 C CA . MET A 1 129 ? 14.498 2.498 -10.127 1.00 98.38 129 MET A CA 1
ATOM 1055 C C . MET A 1 129 ? 14.747 1.725 -8.828 1.00 98.38 129 MET A C 1
ATOM 1057 O O . MET A 1 129 ? 15.123 0.546 -8.833 1.00 98.38 129 MET A O 1
ATOM 1061 N N . THR A 1 130 ? 14.551 2.406 -7.699 1.00 98.56 130 THR A N 1
ATOM 1062 C CA . THR A 1 130 ? 14.722 1.837 -6.358 1.00 98.56 130 THR A CA 1
ATOM 1063 C C . THR A 1 130 ? 13.451 1.929 -5.533 1.00 98.56 130 THR A C 1
ATOM 1065 O O . THR A 1 130 ? 12.616 2.795 -5.775 1.00 98.56 130 THR A O 1
ATOM 1068 N N . VAL A 1 131 ? 13.332 1.077 -4.519 1.00 98.62 131 VAL A N 1
ATOM 1069 C CA . VAL A 1 131 ? 12.235 1.121 -3.552 1.00 98.62 131 VAL A CA 1
ATOM 1070 C C . VAL A 1 131 ? 12.744 0.960 -2.125 1.00 98.62 131 VAL A C 1
ATOM 1072 O O . VAL A 1 131 ? 13.587 0.108 -1.851 1.00 98.62 131 VAL A O 1
ATOM 1075 N N . GLU A 1 132 ? 12.226 1.771 -1.212 1.00 97.25 132 GLU A N 1
ATOM 1076 C CA . GLU A 1 132 ? 12.502 1.706 0.222 1.00 97.25 132 GLU A CA 1
ATOM 1077 C C . GLU A 1 132 ? 11.206 1.436 0.992 1.00 97.25 132 GLU A C 1
ATOM 1079 O O . GLU A 1 132 ? 10.175 2.029 0.694 1.00 97.25 132 GLU A O 1
ATOM 1084 N N . LEU A 1 133 ? 11.249 0.564 2.002 1.00 96.62 133 LEU A N 1
ATOM 1085 C CA . LEU A 1 133 ? 10.174 0.440 2.989 1.00 96.62 133 LEU A CA 1
ATOM 1086 C C . LEU A 1 133 ? 10.422 1.482 4.088 1.00 96.62 133 LEU A C 1
ATOM 1088 O O . LEU A 1 133 ? 11.253 1.260 4.971 1.00 96.62 133 LEU A O 1
ATOM 1092 N N . VAL A 1 134 ? 9.740 2.626 4.012 1.00 95.44 134 VAL A N 1
ATOM 1093 C CA . VAL A 1 134 ? 10.032 3.795 4.865 1.00 95.44 134 VAL A CA 1
ATOM 1094 C C . VAL A 1 134 ? 9.278 3.770 6.193 1.00 95.44 134 VAL A C 1
ATOM 1096 O O . VAL A 1 134 ? 9.742 4.343 7.179 1.00 95.44 134 VAL A O 1
ATOM 1099 N N . TRP A 1 135 ? 8.133 3.088 6.246 1.00 96.00 135 TRP A N 1
ATOM 1100 C CA . TRP A 1 135 ? 7.323 2.972 7.456 1.00 96.00 135 TRP A CA 1
ATOM 1101 C C . TRP A 1 135 ? 6.459 1.706 7.433 1.00 96.00 135 TRP A C 1
ATOM 1103 O O . TRP A 1 135 ? 6.032 1.257 6.370 1.00 96.00 135 TRP A O 1
ATOM 1113 N N . GLN A 1 136 ? 6.187 1.131 8.609 1.00 96.06 136 GLN A N 1
ATOM 1114 C CA . GLN A 1 136 ? 5.208 0.053 8.762 1.00 96.06 136 GLN A CA 1
ATOM 1115 C C . GLN A 1 136 ? 4.587 0.016 10.165 1.00 96.06 136 GLN A C 1
ATOM 1117 O O . GLN A 1 136 ? 5.233 0.392 11.145 1.00 96.06 136 GLN A O 1
ATOM 1122 N N . TYR A 1 137 ? 3.383 -0.546 10.268 1.00 95.94 137 TYR A N 1
ATOM 1123 C CA . TYR A 1 137 ? 2.705 -0.867 11.528 1.00 95.94 137 TYR A CA 1
ATOM 1124 C C . TYR A 1 137 ? 1.903 -2.163 11.390 1.00 95.94 137 TYR A C 1
ATOM 1126 O O . TYR A 1 137 ? 1.298 -2.395 10.352 1.00 95.94 137 TYR A O 1
ATOM 1134 N N . GLY A 1 138 ? 1.853 -2.983 12.443 1.00 93.19 138 GLY A N 1
ATOM 1135 C CA . GLY A 1 138 ? 1.036 -4.208 12.490 1.00 93.19 138 GLY A CA 1
ATOM 1136 C C . GLY A 1 138 ? 1.842 -5.505 12.594 1.00 93.19 138 GLY A C 1
ATOM 1137 O O . GLY A 1 138 ? 1.395 -6.440 13.244 1.00 93.19 138 GLY A O 1
ATOM 1138 N N . SER A 1 139 ? 3.090 -5.540 12.115 1.00 89.06 139 SER A N 1
ATOM 1139 C CA . SER A 1 139 ? 3.928 -6.757 12.146 1.00 89.06 139 SER A CA 1
ATOM 1140 C C . SER A 1 139 ? 4.197 -7.307 13.560 1.00 89.06 139 SER A C 1
ATOM 1142 O O . SER A 1 139 ? 4.528 -8.475 13.719 1.00 89.06 139 SER A O 1
ATOM 1144 N N . ALA A 1 140 ? 4.064 -6.472 14.598 1.00 88.81 140 ALA A N 1
ATOM 1145 C CA . ALA A 1 140 ? 4.191 -6.855 16.011 1.00 88.81 140 ALA A CA 1
ATOM 1146 C C . ALA A 1 140 ? 2.835 -7.107 16.712 1.00 88.81 140 ALA A C 1
ATOM 1148 O O . ALA A 1 140 ? 2.792 -7.251 17.933 1.00 88.81 140 ALA A O 1
ATOM 1149 N N . ARG A 1 141 ? 1.735 -7.123 15.951 1.00 90.75 141 ARG A N 1
ATOM 1150 C CA . ARG A 1 141 ? 0.348 -7.319 16.394 1.00 90.75 141 ARG A CA 1
ATOM 1151 C C . ARG A 1 141 ? -0.239 -8.558 15.697 1.00 90.75 141 ARG A C 1
ATOM 1153 O O . ARG A 1 141 ? -1.033 -8.421 14.767 1.00 90.75 141 ARG A O 1
ATOM 1160 N N . PRO A 1 142 ? 0.160 -9.782 16.095 1.00 88.12 142 PRO A N 1
ATOM 1161 C CA . PRO A 1 142 ? -0.356 -11.012 15.483 1.00 88.12 142 PRO A CA 1
ATOM 1162 C C . PRO A 1 142 ? -1.875 -11.171 15.669 1.00 88.12 142 PRO A C 1
ATOM 1164 O O . PRO A 1 142 ? -2.532 -11.838 14.878 1.00 88.12 142 PRO A O 1
ATOM 1167 N N . ASP A 1 143 ? -2.450 -10.503 16.674 1.00 90.62 143 ASP A N 1
ATOM 1168 C CA . ASP A 1 143 ? -3.892 -10.397 16.899 1.00 90.62 143 ASP A CA 1
ATOM 1169 C C . ASP A 1 143 ? -4.645 -9.674 15.771 1.00 90.62 143 ASP A C 1
ATOM 1171 O O . ASP A 1 143 ? -5.857 -9.835 15.660 1.00 90.62 143 ASP A O 1
ATOM 1175 N N . LEU A 1 144 ? -3.935 -8.912 14.931 1.00 94.19 144 LEU A N 1
ATOM 1176 C CA . LEU A 1 144 ? -4.487 -8.185 13.788 1.00 94.19 144 LEU A CA 1
ATOM 1177 C C . LEU A 1 144 ? -4.317 -8.929 12.455 1.00 94.19 144 LEU A C 1
ATOM 1179 O O . LEU A 1 144 ? -4.610 -8.375 11.398 1.00 94.19 144 LEU A O 1
ATOM 1183 N N . TYR A 1 145 ? -3.824 -10.168 12.452 1.00 93.88 145 TYR A N 1
ATOM 1184 C CA . TYR A 1 145 ? -3.530 -10.856 11.198 1.00 93.88 145 TYR A CA 1
ATOM 1185 C C . TYR A 1 145 ? -4.778 -11.039 10.313 1.00 93.88 145 TYR A C 1
ATOM 1187 O O . TYR A 1 145 ? -5.830 -11.495 10.762 1.00 93.88 145 TYR A O 1
ATOM 1195 N N . SER A 1 146 ? -4.642 -10.655 9.043 1.00 94.38 146 SER A N 1
ATOM 1196 C CA . SER A 1 146 ? -5.684 -10.664 8.018 1.00 94.38 146 SER A CA 1
ATOM 1197 C C . SER A 1 146 ? -5.167 -11.358 6.756 1.00 94.38 146 SER A C 1
ATOM 1199 O O . SER A 1 146 ? -4.395 -10.785 5.984 1.00 94.38 146 SER A O 1
ATOM 1201 N N . GLU A 1 147 ? -5.612 -12.589 6.498 1.00 91.38 147 GLU A N 1
ATOM 1202 C CA . GLU A 1 147 ? -5.171 -13.370 5.327 1.00 91.38 147 GLU A CA 1
ATOM 1203 C C . GLU A 1 147 ? -5.596 -12.749 3.981 1.00 91.38 147 GLU A C 1
ATOM 1205 O O . GLU A 1 147 ? -4.952 -12.924 2.938 1.00 91.38 147 GLU A O 1
ATOM 1210 N N . ILE A 1 148 ? -6.747 -12.076 3.990 1.00 91.44 148 ILE A N 1
ATOM 1211 C CA . ILE A 1 148 ? -7.420 -11.502 2.825 1.00 91.44 148 ILE A CA 1
ATOM 1212 C C . ILE A 1 148 ? -8.054 -10.165 3.196 1.00 91.44 148 ILE A C 1
ATOM 1214 O O . ILE A 1 148 ? -8.299 -9.907 4.371 1.00 91.44 148 ILE A O 1
ATOM 1218 N N . ARG A 1 149 ? -8.385 -9.360 2.174 1.00 94.25 149 ARG A N 1
ATOM 1219 C CA . ARG A 1 149 ? -9.005 -8.034 2.336 1.00 94.25 149 ARG A CA 1
ATOM 1220 C C . ARG A 1 149 ? -8.132 -7.135 3.221 1.00 94.25 149 ARG A C 1
ATOM 1222 O O . ARG A 1 149 ? -6.933 -7.371 3.346 1.00 94.25 149 ARG A O 1
ATOM 1229 N N . GLY A 1 150 ? -8.730 -6.095 3.781 1.00 96.00 150 GLY A N 1
ATOM 1230 C CA . GLY A 1 150 ? -8.032 -5.092 4.561 1.00 96.00 150 GLY A CA 1
ATOM 1231 C C . GLY A 1 150 ? -7.755 -3.833 3.759 1.00 96.00 150 GLY A C 1
ATOM 1232 O O . GLY A 1 150 ? -7.897 -3.798 2.530 1.00 96.00 150 GLY A O 1
ATOM 1233 N N . ASP A 1 151 ? -7.424 -2.787 4.500 1.00 97.88 151 ASP A N 1
ATOM 1234 C CA . ASP A 1 151 ? -7.327 -1.438 3.971 1.00 97.88 151 ASP A CA 1
ATOM 1235 C C . ASP A 1 151 ? -6.308 -0.602 4.720 1.00 97.88 151 ASP A C 1
ATOM 1237 O O . ASP A 1 151 ? -6.073 -0.830 5.910 1.00 97.88 151 ASP A O 1
ATOM 1241 N N . ALA A 1 152 ? -5.740 0.370 4.020 1.00 97.75 152 ALA A N 1
ATOM 1242 C CA . ALA A 1 152 ? -4.809 1.328 4.578 1.00 97.75 152 ALA A CA 1
ATOM 1243 C C . ALA A 1 152 ? -4.959 2.648 3.823 1.00 97.75 152 ALA A C 1
ATOM 1245 O O . ALA A 1 152 ? -4.606 2.702 2.650 1.00 97.75 152 ALA A O 1
ATOM 1246 N N . ASP A 1 153 ? -5.429 3.682 4.518 1.00 96.81 153 ASP A N 1
ATOM 1247 C CA . ASP A 1 153 ? -5.610 5.018 3.946 1.00 96.81 153 ASP A CA 1
ATOM 1248 C C . ASP A 1 153 ? -4.957 6.090 4.827 1.00 96.81 153 ASP A C 1
ATOM 1250 O O . ASP A 1 153 ? -4.858 5.964 6.057 1.00 96.81 153 ASP A O 1
ATOM 1254 N N . ARG A 1 154 ? -4.561 7.199 4.209 1.00 95.62 154 ARG A N 1
ATOM 1255 C CA . ARG A 1 154 ? -4.037 8.387 4.864 1.00 95.62 154 ARG A CA 1
ATOM 1256 C C . ARG A 1 154 ? -5.144 9.383 5.167 1.00 95.62 154 ARG A C 1
ATOM 1258 O O . ARG A 1 154 ? -5.876 9.858 4.306 1.00 95.62 154 ARG A O 1
ATOM 1265 N N . LEU A 1 155 ? -5.206 9.786 6.430 1.00 94.88 155 LEU A N 1
ATOM 1266 C CA . LEU A 1 155 ? -6.126 10.806 6.909 1.00 94.88 155 LEU A CA 1
ATOM 1267 C C . LEU A 1 155 ? -5.574 12.216 6.671 1.00 94.88 155 LEU A C 1
ATOM 1269 O O . LEU A 1 155 ? -4.363 12.440 6.588 1.00 94.88 155 LEU A O 1
ATOM 1273 N N . SER A 1 156 ? -6.467 13.209 6.648 1.00 90.62 156 SER A N 1
ATOM 1274 C CA . SER A 1 156 ? -6.103 14.630 6.531 1.00 90.62 156 SER A CA 1
ATOM 1275 C C . SER A 1 156 ? -5.247 15.138 7.699 1.00 90.62 156 SER A C 1
ATOM 1277 O O . SER A 1 156 ? -4.465 16.072 7.525 1.00 90.62 156 SER A O 1
ATOM 1279 N N . SER A 1 157 ? -5.332 14.490 8.866 1.00 92.12 157 SER A N 1
ATOM 1280 C CA . SER A 1 157 ? -4.450 14.715 10.021 1.00 92.12 157 SER A CA 1
ATOM 1281 C C . SER A 1 157 ? -2.993 14.305 9.767 1.00 92.12 157 SER A C 1
ATOM 1283 O O . SER A 1 157 ? -2.107 14.690 10.527 1.00 92.12 157 SER A O 1
ATOM 1285 N N . GLY A 1 158 ? -2.733 13.523 8.715 1.00 93.69 158 GLY A N 1
ATOM 1286 C CA . GLY A 1 158 ? -1.457 12.856 8.468 1.00 93.69 158 GLY A CA 1
ATOM 1287 C C . GLY A 1 158 ? -1.309 11.516 9.194 1.00 93.69 158 GLY A C 1
ATOM 1288 O O . GLY A 1 158 ? -0.261 10.888 9.069 1.00 93.69 158 GLY A O 1
ATOM 1289 N N . HIS A 1 159 ? -2.327 11.077 9.937 1.00 96.81 159 HIS A N 1
ATOM 1290 C CA . HIS A 1 159 ? -2.398 9.726 10.495 1.00 96.81 159 HIS A CA 1
ATOM 1291 C C . HIS A 1 159 ? -2.778 8.704 9.422 1.00 96.81 159 HIS A C 1
ATOM 1293 O O . HIS A 1 159 ? -3.258 9.078 8.351 1.00 96.81 159 HIS A O 1
ATOM 1299 N N . TYR A 1 160 ? -2.606 7.420 9.726 1.00 97.81 160 TYR A N 1
ATOM 1300 C CA . TYR A 1 160 ? -3.114 6.336 8.888 1.00 97.81 160 TYR A CA 1
ATOM 1301 C C . TYR A 1 160 ? -4.283 5.644 9.571 1.00 97.81 160 TYR A C 1
ATOM 1303 O O . TYR A 1 160 ? -4.254 5.427 10.782 1.00 97.81 160 TYR A O 1
ATOM 1311 N N . ILE A 1 161 ? -5.304 5.298 8.796 1.00 97.62 161 ILE A N 1
ATOM 1312 C CA . ILE A 1 161 ? -6.379 4.408 9.217 1.00 97.62 161 ILE A CA 1
ATOM 1313 C C . ILE A 1 161 ? -6.155 3.044 8.571 1.00 97.62 161 ILE A C 1
ATOM 1315 O O . ILE A 1 161 ? -5.735 2.953 7.420 1.00 97.62 161 ILE A O 1
ATOM 1319 N N . GLY A 1 162 ? -6.401 1.981 9.325 1.00 97.69 162 GLY A N 1
ATOM 1320 C CA . GLY A 1 162 ? -6.298 0.615 8.837 1.00 97.69 162 GLY A CA 1
ATOM 1321 C C . GLY A 1 162 ? -7.530 -0.193 9.192 1.00 97.69 162 GLY A C 1
ATOM 1322 O O . GLY A 1 162 ? -8.075 -0.037 10.287 1.00 97.69 162 GLY A O 1
ATOM 1323 N N . LEU A 1 163 ? -7.938 -1.079 8.286 1.00 97.94 163 LEU A N 1
ATOM 1324 C CA . LEU A 1 163 ? -8.907 -2.133 8.569 1.00 97.94 163 LEU A CA 1
ATOM 1325 C C . LEU A 1 163 ? -8.240 -3.494 8.429 1.00 97.94 163 LEU A C 1
ATOM 1327 O O . LEU A 1 163 ? -7.685 -3.813 7.382 1.00 97.94 163 LEU A O 1
ATOM 1331 N N . PHE A 1 164 ? -8.364 -4.305 9.473 1.00 97.50 164 PHE A N 1
ATOM 1332 C CA . PHE A 1 164 ? -7.859 -5.669 9.545 1.00 97.50 164 PHE A CA 1
ATOM 1333 C C . PHE A 1 164 ? -9.044 -6.637 9.610 1.00 97.50 164 PHE A C 1
ATOM 1335 O O . PHE A 1 164 ? -9.788 -6.620 10.592 1.00 97.50 164 PHE A O 1
ATOM 1342 N N . ASP A 1 165 ? -9.243 -7.453 8.570 1.00 96.31 165 ASP A N 1
ATOM 1343 C CA . ASP A 1 165 ? -10.248 -8.525 8.539 1.00 96.31 165 ASP A CA 1
ATOM 1344 C C . ASP A 1 165 ? -9.668 -9.783 9.193 1.00 96.31 165 ASP A C 1
ATOM 1346 O O . ASP A 1 165 ? -8.929 -10.543 8.562 1.00 96.31 165 ASP A O 1
ATOM 1350 N N . LEU A 1 166 ? -9.939 -9.960 10.487 1.00 94.00 166 LEU A N 1
ATOM 1351 C CA . LEU A 1 166 ? -9.189 -10.881 11.333 1.00 94.00 166 LEU A CA 1
ATOM 1352 C C . LEU A 1 166 ? -9.390 -12.335 10.893 1.00 94.00 166 LEU A C 1
ATOM 1354 O O . LEU A 1 166 ? -10.519 -12.840 10.858 1.00 94.00 166 LEU A O 1
ATOM 1358 N N . GLU A 1 167 ? -8.297 -13.051 10.635 1.00 86.06 167 GLU A N 1
ATOM 1359 C CA . GLU A 1 167 ? -8.363 -14.466 10.274 1.00 86.06 167 GLU A CA 1
ATOM 1360 C C . GLU A 1 167 ? -8.890 -15.324 11.439 1.00 86.06 167 GLU A C 1
ATOM 1362 O O . GLU A 1 167 ? -8.566 -15.108 12.607 1.00 86.06 167 GLU A O 1
ATOM 1367 N N . GLY A 1 168 ? -9.728 -16.320 11.126 1.00 80.00 168 GLY A N 1
ATOM 1368 C CA . GLY A 1 168 ? -10.219 -17.295 12.109 1.00 80.00 168 GLY A CA 1
ATOM 1369 C C . GLY A 1 168 ? -11.136 -16.705 13.187 1.00 80.00 168 GLY A C 1
ATOM 1370 O O . GLY A 1 168 ? -11.388 -17.350 14.203 1.00 80.00 168 GLY A O 1
ATOM 1371 N N . SER A 1 169 ? -11.628 -15.482 12.984 1.00 72.44 169 SER A N 1
ATOM 1372 C CA . SER A 1 169 ? -12.292 -14.684 14.015 1.00 72.44 169 SER A CA 1
ATOM 1373 C C . SER A 1 169 ? -13.823 -14.788 14.051 1.00 72.44 169 SER A C 1
ATOM 1375 O O . SER A 1 169 ? -14.440 -14.049 14.815 1.00 72.44 169 SER A O 1
ATOM 1377 N N . ASP A 1 170 ? -14.429 -15.693 13.271 1.00 81.00 170 ASP A N 1
ATOM 1378 C CA . ASP A 1 170 ? -15.883 -15.790 13.034 1.00 81.00 170 ASP A CA 1
ATOM 1379 C C . ASP A 1 170 ? -16.509 -14.479 12.513 1.00 81.00 170 ASP A C 1
ATOM 1381 O O . ASP A 1 170 ? -17.640 -14.123 12.847 1.00 81.00 170 ASP A O 1
ATOM 1385 N N . GLY A 1 171 ? -15.766 -13.776 11.655 1.00 85.19 171 GLY A N 1
ATOM 1386 C CA . GLY A 1 171 ? -16.212 -12.562 10.982 1.00 85.19 171 GLY A CA 1
ATOM 1387 C C . GLY A 1 171 ? -16.119 -11.331 11.867 1.00 85.19 171 GLY A C 1
ATOM 1388 O O . GLY A 1 171 ? -17.118 -10.654 12.103 1.00 85.19 171 GLY A O 1
ATOM 1389 N N . ARG A 1 172 ? -14.917 -11.052 12.373 1.00 94.25 172 ARG A N 1
ATOM 1390 C CA . ARG A 1 172 ? -14.597 -9.834 13.116 1.00 94.25 172 ARG A CA 1
ATOM 1391 C C . ARG A 1 172 ? -13.505 -9.057 12.399 1.00 94.25 172 ARG A C 1
ATOM 1393 O O . ARG A 1 172 ? -12.603 -9.634 11.798 1.00 94.25 172 ARG A O 1
ATOM 1400 N N . SER A 1 173 ? -13.558 -7.741 12.519 1.00 96.94 173 SER A N 1
ATOM 1401 C CA . SER A 1 173 ? -12.528 -6.855 11.990 1.00 96.94 173 SER A CA 1
ATOM 1402 C C . SER A 1 173 ? -12.145 -5.799 13.005 1.00 96.94 173 SER A C 1
ATOM 1404 O O . SER A 1 173 ? -12.951 -5.431 13.857 1.00 96.94 173 SER A O 1
ATOM 1406 N N . VAL A 1 174 ? -10.929 -5.282 12.898 1.00 97.56 174 VAL A N 1
ATOM 1407 C CA . VAL A 1 174 ? -10.465 -4.150 13.700 1.00 97.56 174 VAL A CA 1
ATOM 1408 C C . VAL A 1 174 ? -10.226 -2.967 12.781 1.00 97.56 174 VAL A C 1
ATOM 1410 O O . VAL A 1 174 ? -9.556 -3.098 11.760 1.00 97.56 174 VAL A O 1
ATOM 1413 N N . VAL A 1 175 ? -10.774 -1.815 13.155 1.00 97.62 175 VAL A N 1
ATOM 1414 C CA . VAL A 1 175 ? -10.418 -0.522 12.572 1.00 97.62 175 VAL A CA 1
ATOM 1415 C C . VAL A 1 175 ? -9.536 0.206 13.567 1.00 97.62 175 VAL A C 1
ATOM 1417 O O . VAL A 1 175 ? -9.895 0.306 14.740 1.00 97.62 175 VAL A O 1
ATOM 1420 N N . LEU A 1 176 ? -8.405 0.729 13.108 1.00 97.12 176 LEU A N 1
ATOM 1421 C CA . LEU A 1 176 ? -7.508 1.520 13.941 1.00 97.12 176 LEU A CA 1
ATOM 1422 C C . LEU A 1 176 ? -7.027 2.771 13.227 1.00 97.12 176 LEU A C 1
ATOM 1424 O O . LEU A 1 176 ? -6.887 2.777 12.009 1.00 97.12 176 LEU A O 1
ATOM 1428 N N . GLU A 1 177 ? -6.742 3.806 14.006 1.00 97.62 177 GLU A N 1
ATOM 1429 C CA . GLU A 1 177 ? -6.027 5.000 13.571 1.00 97.62 177 GLU A CA 1
ATOM 1430 C C . GLU A 1 177 ? -4.678 5.049 14.286 1.00 97.62 177 GLU A C 1
ATOM 1432 O O . GLU A 1 177 ? -4.605 4.908 15.510 1.00 97.62 177 GLU A O 1
ATOM 1437 N N . ILE A 1 178 ? -3.609 5.256 13.527 1.00 97.94 178 ILE A N 1
ATOM 1438 C CA . ILE A 1 178 ? -2.230 5.251 14.004 1.00 97.94 178 ILE A CA 1
ATOM 1439 C C . ILE A 1 178 ? -1.542 6.556 13.618 1.00 97.94 178 ILE A C 1
ATOM 1441 O O . ILE A 1 178 ? -1.567 6.977 12.460 1.00 97.94 178 ILE A O 1
ATOM 1445 N N . ASN A 1 179 ? -0.883 7.189 14.585 1.00 97.44 179 ASN A N 1
ATOM 1446 C CA . ASN A 1 179 ? -0.004 8.315 14.316 1.00 97.44 179 ASN A CA 1
ATOM 1447 C C . ASN A 1 179 ? 1.369 7.789 13.848 1.00 97.44 179 ASN A C 1
ATOM 1449 O O . ASN A 1 179 ? 2.116 7.213 14.649 1.00 97.44 179 ASN A O 1
ATOM 1453 N N . PRO A 1 180 ? 1.756 7.988 12.573 1.00 95.38 180 PRO A N 1
ATOM 1454 C CA . PRO A 1 180 ? 2.983 7.407 12.039 1.00 95.38 180 PRO A CA 1
ATOM 1455 C C . PRO A 1 180 ? 4.255 8.040 12.620 1.00 95.38 180 PRO A C 1
ATOM 1457 O O . PRO A 1 180 ? 5.316 7.424 12.552 1.00 95.38 180 PRO A O 1
ATOM 1460 N N . SER A 1 181 ? 4.168 9.234 13.222 1.00 94.62 181 SER A N 1
ATOM 1461 C CA . SER A 1 181 ? 5.331 9.949 13.770 1.00 94.62 181 SER A CA 1
ATOM 1462 C C . SER A 1 181 ? 5.850 9.375 15.092 1.00 94.62 181 SER A C 1
ATOM 1464 O O . SER A 1 181 ? 7.036 9.510 15.396 1.00 94.62 181 SER A O 1
ATOM 1466 N N . ASN A 1 182 ? 4.979 8.738 15.879 1.00 94.25 182 ASN A N 1
ATOM 1467 C CA . ASN A 1 182 ? 5.310 8.204 17.202 1.00 94.25 182 ASN A CA 1
ATOM 1468 C C . ASN A 1 182 ? 4.851 6.748 17.414 1.00 94.25 182 ASN A C 1
ATOM 1470 O O . ASN A 1 182 ? 5.245 6.139 18.408 1.00 94.25 182 ASN A O 1
ATOM 1474 N N . GLY A 1 183 ? 4.059 6.182 16.497 1.00 91.88 183 GLY A N 1
ATOM 1475 C CA . GLY A 1 183 ? 3.531 4.821 16.598 1.00 91.88 183 GLY A CA 1
ATOM 1476 C C . GLY A 1 183 ? 2.385 4.666 17.604 1.00 91.88 183 GLY A C 1
ATOM 1477 O O . GLY A 1 183 ? 2.095 3.546 18.021 1.00 91.88 183 GLY A O 1
ATOM 1478 N N . GLU A 1 184 ? 1.742 5.761 18.010 1.00 95.31 184 GLU A N 1
ATOM 1479 C CA . GLU A 1 184 ? 0.610 5.755 18.937 1.00 95.31 184 GLU A CA 1
ATOM 1480 C C . GLU A 1 184 ? -0.710 5.426 18.229 1.00 95.31 184 GLU A C 1
ATOM 1482 O O . GLU A 1 184 ? -1.120 6.125 17.300 1.00 95.31 184 GLU A O 1
ATOM 1487 N N . THR A 1 185 ? -1.401 4.385 18.697 1.00 96.00 185 THR A N 1
ATOM 1488 C CA . THR A 1 185 ? -2.781 4.101 18.293 1.00 96.00 185 THR A CA 1
ATOM 1489 C C . THR A 1 185 ? -3.712 5.143 18.915 1.00 96.00 185 THR A C 1
ATOM 1491 O O . THR A 1 185 ? -3.896 5.168 20.131 1.00 96.00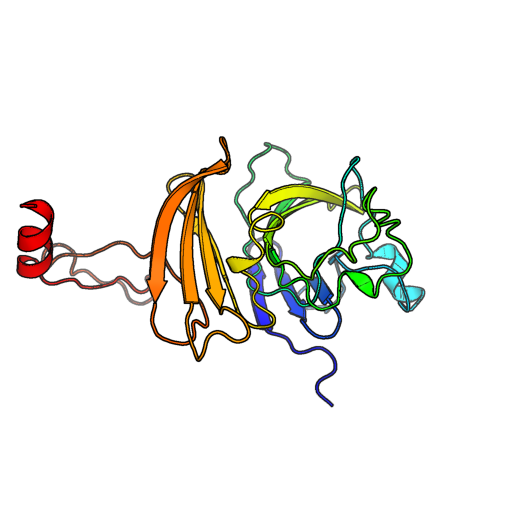 185 THR A O 1
ATOM 1494 N N . VAL A 1 186 ? -4.295 5.999 18.077 1.00 96.00 186 VAL A N 1
ATOM 1495 C CA . VAL A 1 186 ? -5.181 7.109 18.473 1.00 96.00 186 VAL A CA 1
ATOM 1496 C C . VAL A 1 186 ? -6.627 6.634 18.628 1.00 96.00 186 VAL A C 1
ATOM 1498 O O . VAL A 1 186 ? -7.376 7.144 19.461 1.00 96.00 186 VAL A O 1
ATOM 1501 N N . PHE A 1 187 ? -7.012 5.625 17.849 1.00 96.19 187 PHE A N 1
ATOM 1502 C CA . PHE A 1 187 ? -8.329 5.001 17.876 1.00 96.19 187 PHE A CA 1
ATOM 1503 C C . PHE A 1 187 ? -8.196 3.511 17.554 1.00 96.19 187 PHE A C 1
ATOM 1505 O O . PHE A 1 187 ? -7.391 3.136 16.706 1.00 96.19 187 PHE A O 1
ATOM 1512 N N . GLU A 1 188 ? -8.991 2.665 18.207 1.00 96.94 188 GLU A N 1
ATOM 1513 C CA . GLU A 1 188 ? -9.116 1.241 17.881 1.00 96.94 188 GLU A CA 1
ATOM 1514 C C . GLU A 1 188 ? -10.544 0.784 18.205 1.00 96.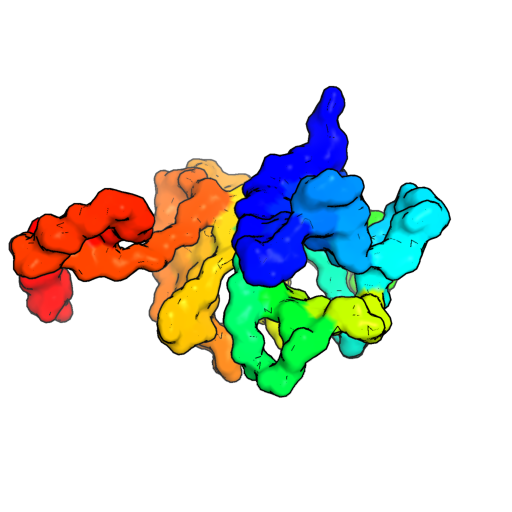94 188 GLU A C 1
ATOM 1516 O O . GLU A 1 188 ? -11.063 1.058 19.291 1.00 96.94 188 GLU A O 1
ATOM 1521 N N . ALA A 1 189 ? -11.192 0.104 17.262 1.00 96.19 189 ALA A N 1
ATOM 1522 C CA .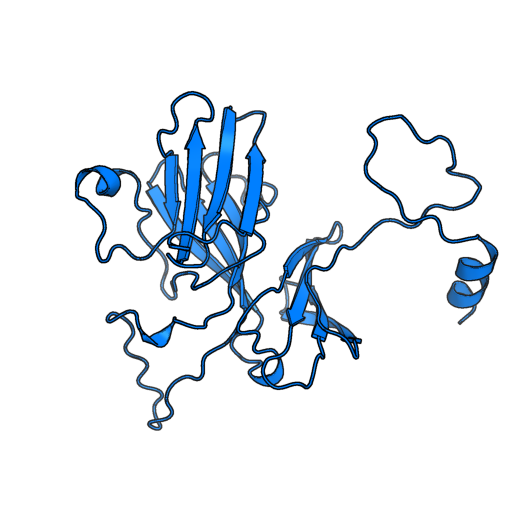 ALA A 1 189 ? -12.524 -0.454 17.440 1.00 96.19 189 ALA A CA 1
ATOM 1523 C C . ALA A 1 189 ? -12.647 -1.820 16.766 1.00 96.19 189 ALA A C 1
ATOM 1525 O O . ALA A 1 189 ? -12.274 -1.993 15.607 1.00 96.19 189 ALA A O 1
ATOM 1526 N N . GLU A 1 190 ? -13.240 -2.773 17.482 1.00 95.56 190 GLU A N 1
ATOM 1527 C CA . GLU A 1 190 ? -13.620 -4.073 16.934 1.00 95.56 190 GLU A CA 1
ATOM 1528 C C . GLU A 1 190 ? -15.047 -4.012 16.373 1.00 95.56 190 GLU A C 1
ATOM 1530 O O . GLU A 1 190 ? -15.986 -3.536 17.021 1.00 95.56 190 GLU A O 1
ATOM 1535 N N . ILE A 1 191 ? -15.213 -4.525 15.161 1.00 93.31 191 ILE A N 1
ATOM 1536 C CA . ILE A 1 191 ? -16.479 -4.656 14.456 1.00 93.31 191 ILE A CA 1
ATOM 1537 C C . ILE A 1 191 ? -16.808 -6.144 14.390 1.00 93.31 191 ILE A C 1
ATOM 1539 O O . ILE A 1 191 ? -16.033 -6.943 13.875 1.00 93.31 191 ILE A O 1
ATOM 1543 N N . ASN A 1 192 ? -17.991 -6.526 14.872 1.00 93.50 192 ASN A N 1
ATOM 1544 C CA . ASN A 1 192 ? -18.465 -7.911 14.821 1.00 93.50 192 ASN A CA 1
ATOM 1545 C C . ASN A 1 192 ? -19.076 -8.263 13.450 1.00 93.50 192 ASN A C 1
ATOM 1547 O O . ASN A 1 192 ? -20.248 -8.651 13.374 1.00 93.50 192 ASN A O 1
ATOM 1551 N N . ARG A 1 193 ? -18.322 -7.986 12.378 1.00 91.25 193 ARG A N 1
ATOM 1552 C CA . ARG A 1 193 ? -18.562 -8.379 10.981 1.00 91.25 193 ARG A CA 1
ATOM 1553 C C . ARG A 1 193 ? -17.249 -8.397 10.204 1.00 91.25 193 ARG A C 1
ATOM 1555 O O . ARG A 1 193 ? -16.359 -7.618 10.528 1.00 91.25 193 ARG A O 1
ATOM 1562 N N . ASP A 1 194 ? -17.222 -9.187 9.130 1.00 91.19 194 ASP A N 1
ATOM 1563 C CA . ASP A 1 194 ? -16.229 -9.087 8.061 1.00 91.19 194 ASP A CA 1
ATOM 1564 C C . ASP A 1 194 ? -16.101 -7.646 7.554 1.00 91.19 194 ASP A C 1
ATOM 1566 O O . ASP A 1 194 ? -17.099 -6.975 7.246 1.00 91.19 194 ASP A O 1
ATOM 1570 N N . GLY A 1 195 ? -14.862 -7.218 7.382 1.00 89.81 195 GLY A N 1
ATOM 1571 C CA . GLY A 1 195 ? -14.498 -5.906 6.890 1.00 89.81 195 GLY A CA 1
ATOM 1572 C C . GLY A 1 195 ? -13.831 -6.029 5.528 1.00 89.81 195 GLY A C 1
ATOM 1573 O O . GLY A 1 195 ? -12.880 -6.781 5.343 1.00 89.81 195 GLY A O 1
ATOM 1574 N N . TYR A 1 196 ? -14.343 -5.299 4.537 1.00 92.00 196 TYR A N 1
ATOM 1575 C CA . TYR A 1 196 ? -13.716 -5.272 3.214 1.00 92.00 196 TYR A CA 1
ATOM 1576 C C . TYR A 1 196 ? -12.729 -4.109 3.085 1.00 92.00 196 TYR A C 1
ATOM 1578 O O . TYR A 1 196 ? -11.595 -4.322 2.664 1.00 92.00 196 TYR A O 1
ATOM 1586 N N . ARG A 1 197 ? -13.185 -2.901 3.440 1.00 93.31 197 ARG A N 1
ATOM 1587 C CA . ARG A 1 197 ? -12.509 -1.602 3.312 1.00 93.31 197 ARG A CA 1
ATOM 1588 C C . ARG A 1 197 ? -13.015 -0.642 4.397 1.00 93.31 197 ARG A C 1
ATOM 1590 O O . ARG A 1 197 ? -14.127 -0.852 4.897 1.00 93.31 197 ARG A O 1
ATOM 1597 N N . VAL A 1 198 ? -12.244 0.382 4.747 1.00 93.19 198 VAL A N 1
ATOM 1598 C CA . VAL A 1 198 ? -12.629 1.461 5.668 1.00 93.19 198 VAL A CA 1
ATOM 1599 C C . VAL A 1 198 ? -12.345 2.807 5.033 1.00 93.19 198 VAL A C 1
ATOM 1601 O O . VAL A 1 198 ? -11.355 2.982 4.358 1.00 93.19 198 VAL A O 1
ATOM 1604 N N . GLU A 1 199 ? -13.221 3.771 5.274 1.00 89.50 199 GLU A N 1
ATOM 1605 C CA . GLU A 1 199 ? -13.118 5.101 4.692 1.00 89.50 199 GLU A CA 1
ATOM 1606 C C . GLU A 1 199 ? -13.444 6.126 5.774 1.00 89.50 199 GLU A C 1
ATOM 1608 O O . GLU A 1 199 ? -14.507 6.055 6.402 1.00 89.50 199 GLU A O 1
ATOM 1613 N N . CYS A 1 200 ? -12.556 7.096 5.986 1.00 85.94 200 CYS A N 1
ATOM 1614 C CA . CYS A 1 200 ? -12.843 8.234 6.852 1.00 85.94 200 CYS A CA 1
ATOM 1615 C C . CYS A 1 200 ? -13.417 9.372 6.005 1.00 85.94 200 CYS A C 1
ATOM 1617 O O . CYS A 1 200 ? -12.761 9.896 5.107 1.00 85.94 200 CYS A O 1
ATOM 1619 N N . ARG A 1 201 ? -14.673 9.744 6.262 1.00 80.31 201 ARG A N 1
ATOM 1620 C CA . ARG A 1 201 ? -15.393 10.755 5.478 1.00 80.31 201 ARG A CA 1
ATOM 1621 C C . ARG A 1 201 ? -15.816 11.908 6.370 1.00 80.31 201 ARG A C 1
ATOM 1623 O O . ARG A 1 201 ? -16.283 11.692 7.487 1.00 80.31 201 ARG A O 1
ATOM 1630 N N . GLU A 1 202 ? -15.705 13.123 5.841 1.00 71.44 202 GLU A N 1
ATOM 1631 C CA . GLU A 1 202 ? -16.233 14.313 6.501 1.00 71.44 202 GLU A CA 1
ATOM 1632 C C . GLU A 1 202 ? -17.749 14.191 6.708 1.00 71.44 202 GLU A C 1
ATOM 1634 O O . GLU A 1 202 ? -18.492 13.709 5.840 1.00 71.44 202 GLU A O 1
ATOM 1639 N N . LEU A 1 203 ? -18.199 14.641 7.879 1.00 71.25 203 LEU A N 1
ATOM 1640 C CA . LEU A 1 203 ? -19.613 14.760 8.203 1.00 71.25 203 LEU A CA 1
ATOM 1641 C C . LEU A 1 203 ? -20.151 16.065 7.618 1.00 71.25 203 LEU A C 1
ATOM 1643 O O . LEU A 1 203 ? -19.548 17.117 7.811 1.00 71.25 203 LEU A O 1
ATOM 1647 N N . ILE A 1 204 ? -21.306 16.005 6.957 1.00 66.62 204 ILE A N 1
ATOM 1648 C CA . ILE A 1 204 ? -22.052 17.205 6.555 1.00 66.62 204 ILE A CA 1
ATOM 1649 C C . ILE A 1 204 ? -23.347 17.341 7.345 1.00 66.62 204 ILE A C 1
ATOM 1651 O O . ILE A 1 204 ? -23.994 16.344 7.686 1.00 66.62 204 ILE A O 1
ATOM 1655 N N . THR A 1 205 ? -23.736 18.588 7.599 1.00 60.75 205 THR A N 1
ATOM 1656 C CA . THR A 1 205 ? -24.980 18.951 8.285 1.00 60.75 205 THR A CA 1
ATOM 1657 C C . THR A 1 205 ? -26.008 19.528 7.308 1.00 60.75 205 THR A C 1
ATOM 1659 O O . THR A 1 205 ? -25.713 19.767 6.140 1.00 60.75 205 THR A O 1
ATOM 1662 N N . GLU A 1 206 ? -27.241 19.780 7.766 1.00 60.16 206 GLU A N 1
ATOM 1663 C CA . GLU A 1 206 ? -28.303 20.391 6.940 1.00 60.16 206 GLU A CA 1
ATOM 1664 C C . GLU A 1 206 ? -27.913 21.754 6.330 1.00 60.16 206 GLU A C 1
ATOM 1666 O O . GLU A 1 206 ? -28.529 22.179 5.356 1.00 60.16 206 GLU A O 1
ATOM 1671 N N . GLY A 1 207 ? -26.889 22.430 6.867 1.00 61.88 207 GLY A N 1
ATOM 1672 C CA . GLY A 1 207 ? -26.365 23.684 6.319 1.00 61.88 207 GLY A CA 1
ATOM 1673 C C . GLY A 1 207 ? -25.482 23.530 5.074 1.00 61.88 207 GLY A C 1
ATOM 1674 O O . GLY A 1 207 ? -25.266 24.519 4.380 1.00 61.88 207 GLY A O 1
ATOM 1675 N N . ASP A 1 208 ? -25.019 22.316 4.763 1.00 62.50 208 ASP A N 1
ATOM 1676 C CA . ASP A 1 208 ? -23.979 22.044 3.755 1.00 62.50 208 ASP A CA 1
ATOM 1677 C C . ASP A 1 208 ? -24.544 21.390 2.475 1.00 62.50 208 ASP A C 1
ATOM 1679 O O . ASP A 1 208 ? -23.823 20.750 1.709 1.00 62.50 208 ASP A O 1
ATOM 1683 N N . LEU A 1 209 ? -25.861 21.501 2.257 1.00 64.44 209 LEU A N 1
ATOM 1684 C CA . LEU A 1 209 ? -26.617 20.735 1.254 1.00 64.44 209 LEU A CA 1
ATOM 1685 C C . LEU A 1 209 ? -26.496 21.233 -0.200 1.00 64.44 209 LEU A C 1
ATOM 1687 O O . LEU A 1 209 ? -27.198 20.716 -1.073 1.00 64.44 209 LEU A O 1
ATOM 1691 N N . GLU A 1 210 ? -25.607 22.179 -0.506 1.00 64.00 210 GLU A N 1
ATOM 1692 C CA . GLU A 1 210 ? -25.241 22.444 -1.903 1.00 64.00 210 GLU A CA 1
ATOM 1693 C C . GLU A 1 210 ? -24.270 21.359 -2.388 1.00 64.00 210 GLU A C 1
ATOM 1695 O O . GLU A 1 210 ? -23.051 21.462 -2.269 1.00 64.00 210 GLU A O 1
ATOM 1700 N N . LEU A 1 211 ? -24.836 20.265 -2.901 1.00 62.16 211 LEU A N 1
ATOM 1701 C CA . LEU A 1 211 ? -24.080 19.177 -3.513 1.00 62.16 211 LEU A CA 1
ATOM 1702 C C . LEU A 1 211 ? -23.898 19.453 -5.008 1.00 62.16 211 LEU A C 1
ATOM 1704 O O . LEU A 1 211 ? -24.856 19.402 -5.783 1.00 62.16 211 LEU A O 1
ATOM 1708 N N . GLU A 1 212 ? -22.660 19.712 -5.421 1.00 63.62 212 GLU A N 1
ATOM 1709 C CA . GLU A 1 212 ? -22.296 19.744 -6.836 1.00 63.62 212 GLU A CA 1
ATOM 1710 C C . GLU A 1 212 ? -22.280 18.325 -7.422 1.00 63.62 212 GLU A C 1
ATOM 1712 O O . GLU A 1 212 ? -21.787 17.369 -6.815 1.00 63.62 212 GLU A O 1
ATOM 1717 N N . ILE A 1 213 ? -22.818 18.172 -8.634 1.00 62.09 213 ILE A N 1
ATOM 1718 C CA . ILE A 1 213 ? -22.771 16.901 -9.365 1.00 62.09 213 ILE A CA 1
ATOM 1719 C C . ILE A 1 213 ? -21.303 16.564 -9.657 1.00 62.09 213 ILE A C 1
ATOM 1721 O O . ILE A 1 213 ? -20.619 17.330 -10.328 1.00 62.09 213 ILE A O 1
ATOM 1725 N N . GLY A 1 214 ? -20.846 15.399 -9.190 1.00 61.88 214 GLY A N 1
ATOM 1726 C CA . GLY A 1 214 ? -19.461 14.940 -9.346 1.00 61.88 214 GLY A CA 1
ATOM 1727 C C . GLY A 1 214 ? -18.573 15.165 -8.118 1.00 61.88 214 GLY A C 1
ATOM 1728 O O . GLY A 1 214 ? -17.433 14.708 -8.121 1.00 61.88 214 GLY A O 1
ATOM 1729 N N . ALA A 1 215 ? -19.079 15.804 -7.059 1.00 61.16 215 ALA A N 1
ATOM 1730 C CA . ALA A 1 215 ? -18.358 15.905 -5.794 1.00 61.16 215 ALA A CA 1
ATOM 1731 C C . ALA A 1 215 ? -18.221 14.527 -5.097 1.00 61.16 215 ALA A C 1
ATOM 1733 O O . ALA A 1 215 ? -19.096 13.667 -5.261 1.00 61.16 215 ALA A O 1
ATOM 1734 N N . PRO A 1 216 ? -17.160 14.305 -4.290 1.00 59.06 216 PRO A N 1
ATOM 1735 C CA . PRO A 1 216 ? -17.002 13.089 -3.494 1.00 59.06 216 PRO A CA 1
ATOM 1736 C C . PRO A 1 216 ? -18.216 12.824 -2.597 1.00 59.06 216 PRO A C 1
ATOM 1738 O O . PRO A 1 216 ? -18.820 13.757 -2.066 1.00 59.06 216 PRO A O 1
ATOM 1741 N N . VAL A 1 217 ? -18.551 11.546 -2.386 1.00 60.56 217 VAL A N 1
ATOM 1742 C CA . VAL A 1 217 ? -19.639 11.150 -1.478 1.00 60.56 217 VAL A CA 1
ATOM 1743 C C . VAL A 1 217 ? -19.327 11.650 -0.064 1.00 60.56 217 VAL A C 1
ATOM 1745 O O . VAL A 1 217 ? -18.286 11.318 0.502 1.00 60.56 217 VAL A O 1
ATOM 1748 N N . ARG A 1 218 ? -20.242 12.442 0.505 1.00 64.06 218 ARG A N 1
ATOM 1749 C CA . ARG A 1 218 ? -20.187 12.930 1.891 1.00 64.06 218 ARG A CA 1
ATOM 1750 C C . ARG A 1 218 ? -21.243 12.218 2.731 1.00 64.06 218 ARG A C 1
ATOM 1752 O O . ARG A 1 218 ? -22.350 11.967 2.250 1.00 64.06 218 ARG A O 1
ATOM 1759 N N . ASN A 1 219 ? -20.920 11.902 3.983 1.00 64.62 219 ASN A N 1
ATOM 1760 C CA . ASN A 1 219 ? -21.867 11.248 4.883 1.00 64.62 219 ASN A CA 1
ATOM 1761 C C . ASN A 1 219 ? -22.786 12.298 5.512 1.00 64.62 219 ASN A C 1
ATOM 1763 O O . ASN A 1 219 ? -22.363 13.088 6.357 1.00 64.62 219 ASN A O 1
ATOM 1767 N N . PHE A 1 220 ? -24.060 12.296 5.113 1.00 64.94 220 PHE A N 1
ATOM 1768 C CA . PHE A 1 220 ? -25.072 13.101 5.788 1.00 64.94 220 PHE A CA 1
ATOM 1769 C C . PHE A 1 220 ? -25.408 12.479 7.138 1.00 64.94 220 PHE A C 1
ATOM 1771 O O . PHE A 1 220 ? -26.006 11.403 7.212 1.00 64.94 220 PHE A O 1
ATOM 1778 N N . VAL A 1 221 ? -25.046 13.183 8.207 1.00 65.50 221 VAL A N 1
ATOM 1779 C CA . VAL A 1 221 ? -25.458 12.831 9.561 1.00 65.50 221 VAL A CA 1
ATOM 1780 C C . VAL A 1 221 ? -26.426 13.909 10.038 1.00 65.50 221 VAL A C 1
ATOM 1782 O O . VAL A 1 221 ? -26.044 15.077 10.122 1.00 65.50 221 VAL A O 1
ATOM 1785 N N . PRO A 1 222 ? -27.690 13.556 10.347 1.00 66.31 222 PRO A N 1
ATOM 1786 C CA . PRO A 1 222 ? -28.663 14.531 10.815 1.00 66.31 222 PRO A CA 1
ATOM 1787 C C . PRO A 1 222 ? -28.129 15.299 12.022 1.00 66.31 222 PRO A C 1
ATOM 1789 O O . PRO A 1 222 ? -27.579 14.700 12.948 1.00 66.31 222 PRO A O 1
ATOM 1792 N N . LYS A 1 223 ? -28.346 16.616 12.049 1.00 66.12 223 LYS A N 1
ATOM 1793 C CA . LYS A 1 223 ? -27.801 17.512 13.080 1.00 66.12 223 LYS A CA 1
ATOM 1794 C C . LYS A 1 223 ? -28.081 17.035 14.514 1.00 66.12 223 LYS A C 1
ATOM 1796 O O . LYS A 1 223 ? -27.195 17.068 15.359 1.00 66.12 223 LYS A O 1
ATOM 1801 N N . GLY A 1 224 ? -29.279 16.501 14.766 1.00 70.00 224 GLY A N 1
ATOM 1802 C CA . GLY A 1 224 ? -29.662 15.968 16.080 1.00 70.00 224 GLY A CA 1
ATOM 1803 C C . GLY A 1 224 ? -28.893 14.714 16.526 1.00 70.00 224 GLY A C 1
ATOM 1804 O O . GLY A 1 224 ? -28.916 14.378 17.707 1.00 70.00 224 GLY A O 1
ATOM 1805 N N . VAL A 1 225 ? -28.212 14.013 15.613 1.00 68.00 225 VAL A N 1
ATOM 1806 C CA . VAL A 1 225 ? -27.288 12.919 15.954 1.00 68.00 225 VAL A CA 1
ATOM 1807 C C . VAL A 1 225 ? -25.946 13.494 16.400 1.00 68.00 225 VAL A C 1
ATOM 1809 O O . VAL A 1 225 ? -25.439 13.065 17.429 1.00 68.00 225 VAL A O 1
ATOM 1812 N N . ILE A 1 226 ? -25.414 14.491 15.687 1.00 66.06 226 ILE A N 1
ATOM 1813 C CA . ILE A 1 226 ? -24.148 15.162 16.036 1.00 66.06 226 ILE A CA 1
ATOM 1814 C C . ILE A 1 226 ? -24.262 15.842 17.405 1.00 66.06 226 ILE A C 1
ATOM 1816 O O . ILE A 1 226 ? -23.478 15.550 18.302 1.00 66.06 226 ILE A O 1
ATOM 1820 N N . GLU A 1 227 ? -25.313 16.643 17.61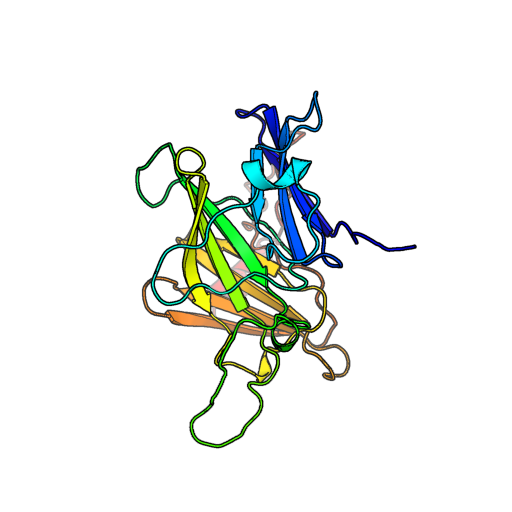4 1.00 71.12 227 GLU A N 1
ATOM 1821 C CA . GLU A 1 227 ? -25.552 17.368 18.875 1.00 71.12 227 GLU A CA 1
ATOM 1822 C C . GLU A 1 227 ? -25.643 16.430 20.095 1.00 71.12 227 GLU A C 1
ATOM 1824 O O . GLU A 1 227 ? -25.304 16.818 21.211 1.00 71.12 227 GLU A O 1
ATOM 1829 N N . LYS A 1 228 ? -26.074 15.178 19.896 1.00 69.19 228 LYS A N 1
ATOM 1830 C CA . LYS A 1 228 ? -26.132 14.168 20.959 1.00 69.19 228 LYS A CA 1
ATOM 1831 C C . LYS A 1 228 ? -24.741 13.675 21.371 1.00 69.19 228 LYS A C 1
ATOM 1833 O O . LYS A 1 228 ? -24.546 13.402 22.554 1.00 69.19 228 LYS A O 1
ATOM 1838 N N . TYR A 1 229 ? -23.806 13.543 20.432 1.00 60.81 229 TYR A N 1
ATOM 1839 C CA . TYR A 1 229 ? -22.458 13.033 20.703 1.00 60.81 229 TYR A CA 1
ATOM 1840 C C . TYR A 1 229 ? -21.469 14.131 21.107 1.00 60.81 229 TYR A C 1
ATOM 1842 O O . TYR A 1 229 ? -20.637 13.865 21.961 1.00 60.81 229 TYR A O 1
ATOM 1850 N N . ASP A 1 230 ? -21.623 15.365 20.616 1.00 57.56 230 ASP A N 1
ATOM 1851 C CA . ASP A 1 230 ? -20.820 16.520 21.067 1.00 57.56 230 ASP A CA 1
ATOM 1852 C C . ASP A 1 230 ? -21.113 16.931 22.525 1.00 57.56 230 ASP A C 1
ATOM 1854 O O . ASP A 1 230 ? -20.379 17.711 23.128 1.00 57.56 230 ASP A O 1
ATOM 1858 N N . SER A 1 231 ? -22.221 16.440 23.089 1.00 51.56 231 SER A N 1
ATOM 1859 C CA . SER A 1 231 ? -22.635 16.706 24.474 1.00 51.56 231 SER A CA 1
ATOM 1860 C C . SER A 1 231 ? -22.130 15.683 25.504 1.00 51.56 231 SER A C 1
ATOM 1862 O O . SER A 1 231 ? -22.454 15.819 26.688 1.00 51.56 231 SER A O 1
ATOM 1864 N N . LEU A 1 232 ? -21.384 14.663 25.060 1.00 44.75 232 LEU A N 1
ATOM 1865 C CA . LEU A 1 232 ? -20.755 13.624 25.890 1.00 44.75 232 LEU A CA 1
ATOM 1866 C C . LEU A 1 232 ? -19.282 13.949 26.158 1.00 44.75 232 LEU A C 1
ATOM 1868 O O . LEU A 1 232 ? -18.837 13.625 27.283 1.00 44.75 232 LEU A O 1
#